Protein AF-D8S001-F1 (afdb_monomer_lite)

Organism: Selaginella moellendorffii (NCBI:txid88036)

Sequence (208 aa):
MARDTGELSEDDCSELLKFYMRGKRLGCGGQGQVFMIHNGRNTYAGKLFRSGSDAEREARLMSKLHACPGVVSFKGFVRERDGAKCYGTIVMELCGPNLCEGLINCGPMREEDAAKTIKKEMSKYCGTEKYMAPEVMARKGRKGESQNFYTAAIDVWGLGVIAYELLKGHKSRMEIDFLRAGAFPTGFGSDQAEDLLQGMLAVEPSKR

InterPro domains:
  IPR000719 Protein kinase domain [PF00069] (119-208)
  IPR000719 Protein kinase domain [PS50011] (1-208)
  IPR000719 Protein kinase domain [SM00220] (20-208)
  IPR011009 Protein kinase-like domain superfamily [SSF56112] (14-208)

Secondary structure (DSSP, 8-state):
----S-PPPSGGGHHHHTT-EEEEEEEEETTEEEEEEE-SS-EEEEEEESSHHHHHHHHHHHHHHTTSTTSPPEEEEEEEEETTEEEEEEEEE---S-HHHHHHHH-SPPHHHHHHHHHHHTTT----GGG--HHHHHHTT-TT--S----HHHHHHHHHHHHHHHHH----HHHHHHHHTT----SSS-HHHHHHHHHHT-SSGGG-

Radius of gyration: 19.48 Å; chains: 1; bounding box: 45×37×62 Å

Foldseek 3Di:
DDPPPPDDDPVQCVQVVVQWDWDDWPDDDPAFTWTWIHRVPAIWIKGKGFADVVQVVVLVVQVVCQPPQLEWHFDDKTWTDDPPTIMIITTTHDDDDDPLVVLVVVPADDLVVLVVVLVSNLPYDDDDPLLFALVRVVCPPPPDDDPPPDDVLRSLSSSLSSSVCNQHTDDDSVVSVCLLVVNQDDDRHPPVSSVSSSQSSPNDSVSD

Structure (mmCIF, N/CA/C/O backbone):
data_AF-D8S001-F1
#
_entry.id   AF-D8S001-F1
#
loop_
_atom_site.group_PDB
_atom_site.id
_atom_site.type_symbol
_atom_site.label_atom_id
_atom_site.label_alt_id
_atom_site.label_comp_id
_atom_site.label_asym_id
_atom_site.label_entity_id
_atom_site.label_seq_id
_atom_site.pdbx_PDB_ins_code
_atom_site.Cartn_x
_atom_site.Cartn_y
_atom_site.Cartn_z
_atom_site.occupancy
_atom_site.B_iso_or_equiv
_atom_site.auth_seq_id
_atom_site.auth_comp_id
_atom_site.auth_asym_id
_atom_site.auth_atom_id
_atom_site.pdbx_PDB_model_num
ATOM 1 N N . MET A 1 1 ? 7.198 -3.134 38.793 1.00 29.36 1 MET A N 1
ATOM 2 C CA . MET A 1 1 ? 7.802 -3.787 37.612 1.00 29.36 1 MET A CA 1
ATOM 3 C C . MET A 1 1 ? 6.979 -3.404 36.392 1.00 29.36 1 MET A C 1
ATOM 5 O O . MET A 1 1 ? 5.929 -3.989 36.167 1.00 29.36 1 MET A O 1
ATOM 9 N N . ALA A 1 2 ? 7.386 -2.349 35.686 1.00 29.14 2 ALA A N 1
ATOM 10 C CA . ALA A 1 2 ? 6.704 -1.889 34.481 1.00 29.14 2 ALA A CA 1
ATOM 11 C C . ALA A 1 2 ? 7.113 -2.788 33.307 1.00 29.14 2 ALA A C 1
ATOM 13 O O . ALA A 1 2 ? 8.303 -2.964 33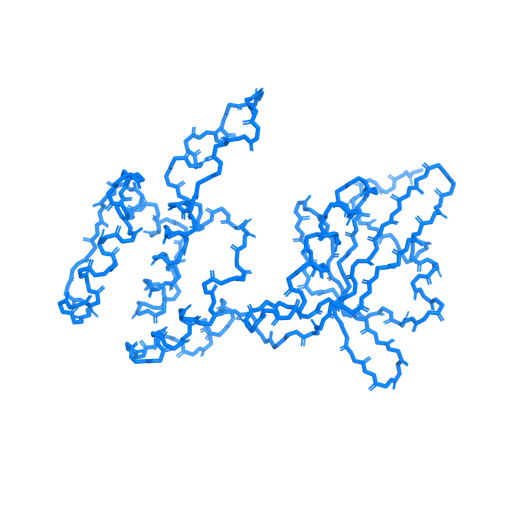.049 1.00 29.14 2 ALA A O 1
ATOM 14 N N . ARG A 1 3 ? 6.133 -3.396 32.634 1.00 34.72 3 ARG A N 1
ATOM 15 C CA . ARG A 1 3 ? 6.349 -4.175 31.411 1.00 34.72 3 ARG A CA 1
ATOM 16 C C . ARG A 1 3 ? 6.572 -3.200 30.254 1.00 34.72 3 ARG A C 1
ATOM 18 O O . ARG A 1 3 ? 5.633 -2.833 29.562 1.00 34.72 3 ARG A O 1
ATOM 25 N N . ASP A 1 4 ? 7.814 -2.776 30.059 1.00 38.44 4 ASP A N 1
ATOM 26 C CA . ASP A 1 4 ? 8.241 -1.936 28.934 1.00 38.44 4 ASP A CA 1
ATOM 27 C C . ASP A 1 4 ? 8.400 -2.776 27.653 1.00 38.44 4 ASP A C 1
ATOM 29 O O . ASP A 1 4 ? 9.491 -2.983 27.135 1.00 38.44 4 ASP A O 1
ATOM 33 N N . THR A 1 5 ? 7.297 -3.364 27.184 1.00 36.59 5 THR A N 1
ATOM 34 C CA . THR A 1 5 ? 7.277 -4.173 25.946 1.00 36.59 5 THR A CA 1
ATOM 35 C C . THR A 1 5 ? 6.664 -3.429 24.763 1.00 36.59 5 THR A C 1
ATOM 37 O O . THR A 1 5 ? 6.612 -3.958 23.657 1.00 36.59 5 THR A O 1
ATOM 40 N N . GLY A 1 6 ? 6.195 -2.190 24.952 1.00 48.19 6 GLY A N 1
ATOM 41 C CA . GLY A 1 6 ? 5.494 -1.444 23.904 1.00 48.19 6 GLY A CA 1
ATOM 42 C C . GLY A 1 6 ? 4.216 -2.134 23.394 1.00 48.19 6 GLY A C 1
ATOM 43 O O . GLY A 1 6 ? 3.628 -1.667 22.416 1.00 48.19 6 GLY A O 1
ATOM 44 N N . GLU A 1 7 ? 3.780 -3.231 24.015 1.00 49.44 7 GLU A N 1
ATOM 45 C CA . GLU A 1 7 ? 2.510 -3.882 23.728 1.00 49.44 7 GLU A CA 1
ATOM 46 C C . GLU A 1 7 ? 1.396 -3.181 24.504 1.00 49.44 7 GLU A C 1
ATOM 48 O O . GLU A 1 7 ? 1.499 -2.991 25.713 1.00 49.44 7 GLU A O 1
ATOM 53 N N . LEU A 1 8 ? 0.362 -2.750 23.778 1.00 54.41 8 LEU A N 1
ATOM 54 C CA . LEU A 1 8 ? -0.832 -2.132 24.352 1.00 54.41 8 LEU A CA 1
ATOM 55 C C . LEU A 1 8 ? -1.689 -3.246 24.958 1.00 54.41 8 LEU A C 1
ATOM 57 O O . LEU A 1 8 ? -1.982 -4.243 24.277 1.00 54.41 8 LEU A O 1
ATOM 61 N N . SER A 1 9 ? -2.030 -3.108 26.239 1.00 57.47 9 SER A N 1
ATOM 62 C CA . SER A 1 9 ? -2.814 -4.111 26.961 1.00 57.47 9 SER A CA 1
ATOM 63 C C . SER A 1 9 ? -4.281 -4.061 26.517 1.00 57.47 9 SER A C 1
ATOM 65 O O . SER A 1 9 ? -4.696 -3.180 25.766 1.00 57.47 9 SER A O 1
ATOM 67 N N . GLU A 1 10 ? -5.082 -5.049 26.920 1.00 57.91 10 GLU A N 1
ATOM 68 C CA . GLU A 1 10 ? -6.530 -5.023 26.659 1.00 57.91 10 GLU A CA 1
ATOM 69 C C . GLU A 1 10 ? -7.226 -3.859 27.382 1.00 57.91 10 GLU A C 1
ATOM 71 O O . GLU A 1 10 ? -8.204 -3.319 26.863 1.00 57.91 10 GLU A O 1
ATOM 76 N N . ASP A 1 11 ? -6.671 -3.422 28.516 1.00 59.31 11 ASP A N 1
ATOM 77 C CA . ASP A 1 11 ? -7.200 -2.318 29.325 1.00 59.31 11 ASP A CA 1
ATOM 78 C C . ASP A 1 11 ? -7.102 -0.959 28.611 1.00 59.31 11 ASP A C 1
ATOM 80 O O . ASP A 1 11 ? -7.945 -0.086 28.828 1.00 59.31 11 ASP A O 1
ATOM 84 N N . ASP A 1 12 ? -6.134 -0.797 27.699 1.00 63.19 12 ASP A N 1
ATOM 85 C CA . ASP A 1 12 ? -5.957 0.429 26.913 1.00 63.19 12 ASP A CA 1
ATOM 86 C C . ASP A 1 12 ? -7.130 0.676 25.934 1.00 63.19 12 ASP A C 1
ATOM 88 O O . ASP A 1 12 ? -7.308 1.802 25.475 1.00 63.19 12 ASP A O 1
ATOM 92 N N . CYS A 1 13 ? -7.959 -0.341 25.638 1.00 66.44 13 CYS A N 1
ATOM 93 C CA . CYS A 1 13 ? -8.995 -0.307 24.592 1.00 66.44 13 CYS A CA 1
ATOM 94 C C . CYS A 1 13 ? -10.446 -0.224 25.109 1.00 66.44 13 CYS A C 1
ATOM 96 O O . CYS A 1 13 ? -11.383 -0.652 24.428 1.00 66.44 13 CYS A O 1
ATOM 98 N N . SER A 1 14 ? -10.664 0.293 26.319 1.00 73.00 14 SER A N 1
ATOM 99 C CA . SER A 1 14 ? -11.975 0.250 26.991 1.00 73.00 14 SER A CA 1
ATOM 100 C C . SER A 1 14 ? -13.134 0.869 26.189 1.00 73.00 14 SER A C 1
ATOM 102 O O . SER A 1 14 ? -14.233 0.317 26.192 1.00 73.00 14 SER A O 1
ATOM 104 N N . GLU A 1 15 ? -12.916 1.969 25.459 1.00 77.88 15 GLU A N 1
ATOM 105 C CA . GLU A 1 15 ? -13.954 2.594 24.621 1.00 77.88 15 GLU A CA 1
ATOM 106 C C . GLU A 1 15 ? -14.250 1.790 23.350 1.00 77.88 15 GLU A C 1
ATOM 108 O O . GLU A 1 15 ? -15.411 1.655 22.960 1.00 77.88 15 GLU A O 1
ATOM 113 N N . LEU A 1 16 ? -13.227 1.215 22.710 1.00 79.94 16 LEU A N 1
ATOM 114 C CA . LEU A 1 16 ? -13.408 0.337 21.555 1.00 79.94 16 LEU A CA 1
ATOM 115 C C . LEU A 1 16 ? -14.173 -0.932 21.941 1.00 79.94 16 LEU A C 1
ATOM 117 O O . LEU A 1 16 ? -15.078 -1.345 21.210 1.00 79.94 16 LEU A O 1
ATOM 121 N N . LEU A 1 17 ? -13.855 -1.503 23.107 1.00 79.62 17 LEU A N 1
ATOM 122 C CA . LEU A 1 17 ? -14.462 -2.731 23.621 1.00 79.62 17 LEU A CA 1
ATOM 123 C C . LEU A 1 17 ? -15.961 -2.598 23.938 1.00 79.62 17 LEU A C 1
ATOM 125 O O . LEU A 1 17 ? -16.660 -3.607 24.000 1.00 79.62 17 LEU A O 1
ATOM 129 N N . LYS A 1 18 ? -16.495 -1.372 24.047 1.00 82.75 18 LYS A N 1
ATOM 130 C CA . LYS A 1 18 ? -17.949 -1.129 24.156 1.00 82.75 18 LYS A CA 1
ATOM 131 C C . LYS A 1 18 ? -18.711 -1.472 22.877 1.00 82.75 18 LYS A C 1
ATOM 133 O O . LYS A 1 18 ? -19.891 -1.804 22.940 1.00 82.75 18 LYS A O 1
ATOM 138 N N . PHE A 1 19 ? -18.059 -1.352 21.722 1.00 82.75 19 PHE A N 1
ATOM 139 C CA . PHE A 1 19 ? -18.695 -1.505 20.410 1.00 82.75 19 PHE A CA 1
ATOM 140 C C . PHE A 1 19 ? -18.164 -2.707 19.624 1.00 82.75 19 PHE A C 1
ATOM 142 O O . PHE A 1 19 ? -18.861 -3.225 18.749 1.00 82.75 19 PHE A O 1
ATOM 149 N N . TYR A 1 20 ? -16.938 -3.146 19.915 1.00 86.69 20 TYR A N 1
ATOM 150 C CA . TYR A 1 20 ? -16.249 -4.191 19.172 1.00 86.69 20 TYR A CA 1
ATOM 151 C C . TYR A 1 20 ? -15.515 -5.150 20.103 1.00 86.69 20 TYR A C 1
ATOM 153 O O . TYR A 1 20 ? -14.830 -4.732 21.023 1.00 86.69 20 TYR A O 1
ATOM 161 N N . MET A 1 21 ? -15.557 -6.439 19.797 1.00 86.00 21 MET A N 1
ATOM 162 C CA . MET A 1 21 ? -14.661 -7.423 20.392 1.00 86.00 21 MET A CA 1
ATOM 163 C C . MET A 1 21 ? -13.353 -7.482 19.602 1.00 86.00 21 MET A C 1
ATOM 165 O O . MET A 1 21 ? -13.357 -7.519 18.367 1.00 86.00 21 MET A O 1
ATOM 169 N N . ARG A 1 22 ? -12.227 -7.482 20.320 1.00 85.06 22 ARG A N 1
ATOM 170 C CA . ARG A 1 22 ? -10.882 -7.589 19.748 1.00 85.06 22 ARG A CA 1
ATOM 171 C C . ARG A 1 22 ? -10.525 -9.058 19.530 1.00 85.06 22 ARG A C 1
ATOM 173 O O . ARG A 1 22 ? -10.657 -9.884 20.423 1.00 85.06 22 ARG A O 1
ATOM 180 N N . GLY A 1 23 ? -10.068 -9.367 18.325 1.00 84.44 23 GLY A N 1
ATOM 181 C CA . GLY A 1 23 ? -9.614 -10.686 17.906 1.00 84.44 23 GLY A CA 1
ATOM 182 C C . GLY A 1 23 ? -8.104 -10.735 17.666 1.00 84.44 23 GLY A C 1
ATOM 183 O O . GLY A 1 23 ? -7.312 -10.024 18.288 1.00 84.44 23 GLY A O 1
ATOM 184 N N . LYS A 1 24 ? -7.695 -11.596 16.726 1.00 85.75 24 LYS A N 1
ATOM 185 C CA . LYS A 1 24 ? -6.286 -11.858 16.397 1.00 85.75 24 LYS A CA 1
ATOM 186 C C . LYS A 1 24 ? -5.541 -10.581 15.977 1.00 85.75 24 LYS A C 1
ATOM 188 O O . LYS A 1 24 ? -6.058 -9.761 15.216 1.00 85.75 24 LYS A O 1
ATOM 193 N N . ARG A 1 25 ? -4.278 -10.459 16.400 1.00 83.31 25 ARG A N 1
ATOM 194 C CA . ARG A 1 25 ? -3.343 -9.444 15.890 1.00 83.31 25 ARG A CA 1
ATOM 195 C C . ARG A 1 25 ? -3.019 -9.713 14.418 1.00 83.31 25 ARG A C 1
ATOM 197 O O . ARG A 1 25 ? -2.523 -10.788 14.084 1.00 83.31 25 ARG A O 1
ATOM 204 N N . LEU A 1 26 ? -3.292 -8.734 13.561 1.00 82.00 26 LEU A N 1
ATOM 205 C CA . LEU A 1 26 ? -3.060 -8.801 12.115 1.00 82.00 26 LEU A CA 1
ATOM 206 C C . LEU A 1 26 ? -1.681 -8.259 11.730 1.00 82.00 26 LEU A C 1
ATOM 208 O O . LEU A 1 26 ? -1.072 -8.748 10.786 1.00 82.00 26 LEU A O 1
ATOM 212 N N . GLY A 1 27 ? -1.172 -7.272 12.470 1.00 74.50 27 GLY A N 1
ATOM 213 C CA . GLY A 1 27 ? 0.136 -6.685 12.199 1.00 74.50 27 GLY A CA 1
ATOM 214 C C . GLY A 1 27 ? 0.646 -5.812 13.340 1.00 74.50 27 GLY A C 1
ATOM 215 O O . GLY A 1 27 ? -0.124 -5.314 14.162 1.00 74.50 27 GLY A O 1
ATOM 216 N N . CYS A 1 28 ? 1.962 -5.628 13.388 1.00 72.00 28 CYS A N 1
ATOM 217 C CA . CYS A 1 28 ? 2.639 -4.729 14.317 1.00 72.00 28 CYS A CA 1
ATOM 218 C C . CYS A 1 28 ? 3.693 -3.940 13.535 1.00 72.00 28 CYS A C 1
ATOM 220 O O . CYS A 1 28 ? 4.476 -4.536 12.798 1.00 72.00 28 CYS A O 1
ATOM 222 N N . GLY A 1 29 ? 3.698 -2.613 13.664 1.00 64.62 29 GLY A N 1
ATOM 223 C CA . GLY A 1 29 ? 4.651 -1.745 12.978 1.00 64.62 29 GLY A CA 1
ATOM 224 C C . GLY A 1 29 ? 5.022 -0.519 13.806 1.00 64.62 29 GLY A C 1
ATOM 225 O O . GLY A 1 29 ? 4.444 -0.255 14.859 1.00 64.62 29 GLY A O 1
ATOM 226 N N . GLY A 1 30 ? 5.978 0.270 13.308 1.00 59.19 30 GLY A N 1
ATOM 227 C CA . GLY A 1 30 ? 6.466 1.469 14.007 1.00 59.19 30 GLY A CA 1
ATOM 228 C C . GLY A 1 30 ? 5.396 2.541 14.258 1.00 59.19 30 GLY A C 1
ATOM 229 O O . GLY A 1 30 ? 5.568 3.375 15.139 1.00 59.19 30 GLY A O 1
ATOM 230 N N . GLN A 1 31 ? 4.286 2.496 13.516 1.00 61.50 31 GLN A N 1
ATOM 231 C CA . GLN A 1 31 ? 3.187 3.464 13.592 1.00 61.50 31 GLN A CA 1
ATOM 232 C C . GLN A 1 31 ? 1.986 2.984 14.425 1.00 61.50 31 GLN A C 1
ATOM 234 O O . GLN A 1 31 ? 1.030 3.736 14.588 1.00 61.50 31 GLN A O 1
ATOM 239 N N . GLY A 1 32 ? 1.996 1.747 14.933 1.00 71.50 32 GLY A N 1
ATOM 240 C CA . GLY A 1 32 ? 0.871 1.208 15.698 1.00 71.50 32 GLY A CA 1
ATOM 241 C C . GLY A 1 32 ? 0.681 -0.297 15.550 1.00 71.50 32 GLY A C 1
ATOM 242 O O . GLY A 1 32 ? 1.460 -0.997 14.898 1.00 71.50 32 GLY A O 1
ATOM 243 N N . GLN A 1 33 ? -0.383 -0.792 16.172 1.00 80.12 33 GLN A N 1
ATOM 244 C CA . GLN A 1 33 ? -0.764 -2.203 16.140 1.00 80.12 33 GLN A CA 1
ATOM 245 C C . GLN A 1 33 ? -2.103 -2.362 15.430 1.00 80.12 33 GLN A C 1
ATOM 247 O O . GLN A 1 33 ? -2.996 -1.536 15.603 1.00 80.12 33 GLN A O 1
ATOM 252 N N . VAL A 1 34 ? -2.239 -3.414 14.625 1.00 85.50 34 VAL A N 1
ATOM 253 C CA . VAL A 1 34 ? -3.470 -3.705 13.887 1.00 85.50 34 VAL A CA 1
ATOM 254 C C . VAL A 1 34 ? -4.064 -5.008 14.395 1.00 85.50 34 VAL A C 1
ATOM 256 O O . VAL A 1 34 ? -3.401 -6.050 14.393 1.00 85.50 34 VAL A O 1
ATOM 259 N N . PHE A 1 35 ? -5.330 -4.957 14.792 1.00 87.06 35 PHE A N 1
ATOM 260 C CA . PHE A 1 35 ? -6.094 -6.103 15.271 1.00 87.06 35 PHE A CA 1
ATOM 261 C C . PHE A 1 35 ? -7.320 -6.333 14.403 1.00 87.06 35 PHE A C 1
ATOM 263 O O . PHE A 1 35 ? -7.898 -5.396 13.856 1.00 87.06 35 PHE A O 1
ATOM 270 N N . MET A 1 36 ? -7.741 -7.587 14.308 1.00 87.81 36 MET A N 1
ATOM 271 C CA . MET A 1 36 ? -9.083 -7.906 13.851 1.00 87.81 36 MET A CA 1
ATOM 272 C C . MET A 1 36 ? -10.069 -7.482 14.938 1.00 87.81 36 MET A C 1
ATOM 274 O O . MET A 1 36 ? -9.833 -7.768 16.109 1.00 87.81 36 MET A O 1
ATOM 278 N N . ILE A 1 37 ? -11.162 -6.821 14.572 1.00 91.00 37 ILE A N 1
ATOM 279 C CA . ILE A 1 37 ? -12.234 -6.455 15.503 1.00 91.00 37 ILE A CA 1
ATOM 280 C C . ILE A 1 37 ? -13.593 -6.829 14.907 1.00 91.00 37 ILE A C 1
ATOM 282 O O . ILE A 1 37 ? -13.753 -6.816 13.688 1.00 91.00 37 ILE A O 1
ATOM 286 N N . HIS A 1 38 ? -14.583 -7.161 15.730 1.00 90.00 38 HIS A N 1
ATOM 287 C CA . HIS A 1 38 ? -15.921 -7.513 15.246 1.00 90.00 38 HIS A CA 1
ATOM 288 C C . HIS A 1 38 ? -17.024 -6.997 16.169 1.00 90.00 38 HIS A C 1
ATOM 290 O O . HIS A 1 38 ? -16.865 -6.969 17.382 1.00 90.00 38 HIS A O 1
ATOM 296 N N . ASN A 1 39 ? -18.166 -6.610 15.602 1.00 88.31 39 ASN A N 1
ATOM 297 C CA . ASN A 1 39 ? -19.331 -6.117 16.358 1.00 88.31 39 ASN A CA 1
ATOM 298 C C . ASN A 1 39 ? -20.455 -7.169 16.472 1.00 88.31 39 ASN A C 1
ATOM 300 O O . ASN A 1 39 ? -21.630 -6.832 16.600 1.00 88.31 39 ASN A O 1
ATOM 304 N N . GLY A 1 40 ? -20.109 -8.450 16.310 1.00 83.94 40 GLY A N 1
ATOM 305 C CA . GLY A 1 40 ? -21.053 -9.575 16.266 1.00 83.94 40 GLY A CA 1
ATOM 306 C C . GLY A 1 40 ? -21.774 -9.772 14.926 1.00 83.94 40 GLY A C 1
ATOM 307 O O . GLY A 1 40 ? -22.252 -10.870 14.668 1.00 83.94 40 GLY A O 1
ATOM 308 N N . ARG A 1 41 ? -21.817 -8.756 14.051 1.00 85.56 41 ARG A N 1
ATOM 309 C CA . ARG A 1 41 ? -22.388 -8.866 12.693 1.00 85.56 41 ARG A CA 1
ATOM 310 C C . ARG A 1 41 ? -21.323 -8.861 11.604 1.00 85.56 41 ARG A C 1
ATOM 312 O O . ARG A 1 41 ? -21.388 -9.661 10.683 1.00 85.56 41 ARG A O 1
ATOM 319 N N . ASN A 1 42 ? -20.353 -7.961 11.729 1.00 88.19 42 ASN A N 1
ATOM 320 C CA . ASN A 1 42 ? -19.317 -7.713 10.736 1.00 88.19 42 ASN A CA 1
ATOM 321 C C . ASN A 1 42 ? -17.931 -7.718 11.384 1.00 88.19 42 ASN A C 1
ATOM 323 O O . ASN A 1 42 ? -17.781 -7.393 12.568 1.00 88.19 42 ASN A O 1
ATOM 327 N N . THR A 1 43 ? -16.927 -8.010 10.560 1.00 90.00 43 THR A N 1
ATOM 328 C CA . THR A 1 43 ? -15.510 -8.021 10.935 1.00 90.00 43 THR A CA 1
ATOM 329 C C . THR A 1 43 ? -14.766 -6.880 10.246 1.00 90.00 43 THR A C 1
ATOM 331 O O . THR A 1 43 ? -15.021 -6.557 9.086 1.00 90.00 43 THR A O 1
ATOM 334 N N . TYR A 1 44 ? -13.828 -6.281 10.970 1.00 91.38 44 TYR A N 1
ATOM 335 C CA . TYR A 1 44 ? -13.067 -5.099 10.588 1.00 91.38 44 TYR A CA 1
ATOM 336 C C . TYR A 1 44 ? -11.600 -5.250 11.006 1.00 91.38 44 TYR A C 1
ATOM 338 O O . TYR A 1 44 ? -11.245 -6.142 11.782 1.00 91.38 44 TYR A O 1
ATOM 346 N N . ALA A 1 45 ? -10.754 -4.345 10.523 1.00 89.88 45 ALA A N 1
ATOM 347 C CA . ALA A 1 45 ? -9.417 -4.134 11.059 1.00 89.88 45 ALA A CA 1
ATOM 348 C C . ALA A 1 45 ? -9.386 -2.822 11.859 1.00 89.88 45 ALA A C 1
ATOM 350 O O . ALA A 1 45 ? -9.877 -1.790 11.406 1.00 89.88 45 ALA A O 1
ATOM 351 N N . GLY A 1 46 ? -8.829 -2.867 13.066 1.00 89.31 46 GLY A N 1
ATOM 352 C CA . GLY A 1 46 ? -8.620 -1.711 13.933 1.00 89.31 46 GLY A CA 1
ATOM 353 C C . GLY A 1 46 ? -7.134 -1.400 14.045 1.00 89.31 46 GLY A C 1
ATOM 354 O O . GLY A 1 46 ? -6.385 -2.229 14.563 1.00 89.31 46 GLY A O 1
ATOM 355 N N . LYS A 1 47 ? -6.701 -0.228 13.564 1.00 86.75 47 LYS A N 1
ATOM 356 C CA . LYS A 1 47 ? -5.329 0.274 13.749 1.00 86.75 47 LYS A CA 1
ATOM 357 C C . LYS A 1 47 ? -5.292 1.197 14.962 1.00 86.75 47 LYS A C 1
ATOM 359 O O . LYS A 1 47 ? -5.910 2.260 14.944 1.00 86.75 47 LYS A O 1
ATOM 364 N N . LEU A 1 48 ? -4.563 0.774 15.987 1.00 81.94 48 LEU A N 1
ATOM 365 C CA . LEU A 1 48 ? -4.405 1.470 17.256 1.00 81.94 48 LEU A CA 1
ATOM 366 C C . LEU A 1 48 ? -3.136 2.329 17.247 1.00 81.94 48 LEU A C 1
ATOM 368 O O . LEU A 1 48 ? -2.043 1.848 16.927 1.00 81.94 48 LEU A O 1
ATOM 372 N N . PHE A 1 49 ? -3.290 3.593 17.634 1.00 77.25 49 PHE A N 1
ATOM 373 C CA . PHE A 1 49 ? -2.231 4.596 17.679 1.00 77.25 49 PHE A CA 1
ATOM 374 C C . PHE A 1 49 ? -1.880 4.963 19.116 1.00 77.25 49 PHE A C 1
ATOM 376 O O . PHE A 1 49 ? -2.758 5.196 19.942 1.00 77.25 49 PHE A O 1
ATOM 383 N N . ARG A 1 50 ? -0.577 5.103 19.387 1.00 68.56 50 ARG A N 1
ATOM 384 C CA . ARG A 1 50 ? -0.061 5.496 20.709 1.00 68.56 50 ARG A CA 1
ATOM 385 C C . ARG A 1 50 ? -0.226 6.993 21.025 1.00 68.56 50 ARG A C 1
ATOM 387 O O . ARG A 1 50 ? -0.064 7.370 22.178 1.00 68.56 50 ARG A O 1
ATOM 394 N N . SER A 1 51 ? -0.491 7.834 20.019 1.00 67.00 51 SER A N 1
ATOM 395 C CA . SER A 1 51 ? -0.599 9.295 20.152 1.00 67.00 51 SER A CA 1
ATOM 396 C C . SER A 1 51 ? -1.741 9.855 19.302 1.00 67.00 51 SER A C 1
ATOM 398 O O . SER A 1 51 ? -1.889 9.499 18.130 1.00 67.00 51 SER A O 1
ATOM 400 N N . GLY A 1 52 ? -2.523 10.771 19.877 1.00 62.91 52 GLY A N 1
ATOM 401 C CA . GLY A 1 52 ? -3.690 11.373 19.228 1.00 62.91 52 GLY A CA 1
ATOM 402 C C . GLY A 1 52 ? -3.382 12.238 17.998 1.00 62.91 52 GLY A C 1
ATOM 403 O O . GLY A 1 52 ? -4.185 12.258 17.068 1.00 62.91 52 GLY A O 1
ATOM 404 N N . SER A 1 53 ? -2.229 12.917 17.929 1.00 63.19 53 SER A N 1
ATOM 405 C CA . SER A 1 53 ? -1.918 13.832 16.811 1.00 63.19 53 SER A CA 1
ATOM 406 C C . SER A 1 53 ? -1.732 13.111 15.473 1.00 63.19 53 SER A C 1
ATOM 408 O O . SER A 1 53 ? -2.171 13.603 14.431 1.00 63.19 53 SER A O 1
ATOM 410 N N . ASP A 1 54 ? -1.102 11.937 15.503 1.00 65.75 54 ASP A N 1
ATOM 411 C CA . ASP A 1 54 ? -0.854 11.131 14.306 1.00 65.75 54 ASP A CA 1
ATOM 412 C C . ASP A 1 54 ? -2.126 10.394 13.883 1.00 65.75 54 ASP A C 1
ATOM 414 O O . ASP A 1 54 ? -2.476 10.378 12.70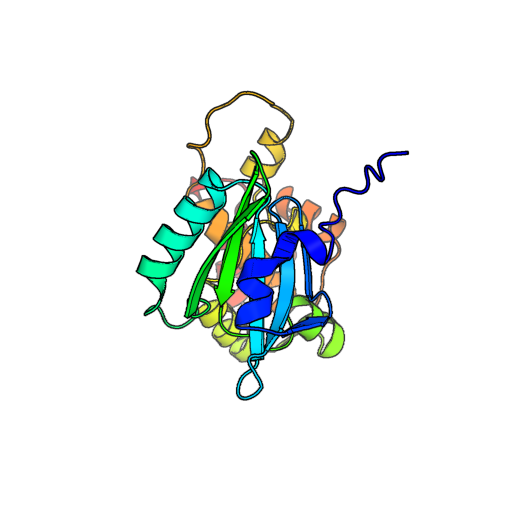2 1.00 65.75 54 ASP A O 1
ATOM 418 N N . ALA A 1 55 ? -2.877 9.891 14.867 1.00 69.19 55 ALA A N 1
ATOM 419 C CA . ALA A 1 55 ? -4.155 9.225 14.658 1.00 69.19 55 ALA A CA 1
ATOM 420 C C . ALA A 1 55 ? -5.185 10.148 13.987 1.00 69.19 55 ALA A C 1
ATOM 422 O O . ALA A 1 55 ? -5.863 9.751 13.041 1.00 69.19 55 ALA A O 1
ATOM 423 N N . GLU A 1 56 ? -5.287 11.403 14.433 1.00 74.12 56 GLU A N 1
ATOM 424 C CA . GLU A 1 56 ? -6.222 12.376 13.862 1.00 74.12 56 GLU A CA 1
ATOM 425 C C . GLU A 1 56 ? -5.839 12.807 12.448 1.00 74.12 56 GLU A C 1
ATOM 427 O O . GLU A 1 56 ? -6.718 12.992 11.600 1.00 74.12 56 GLU A O 1
ATOM 432 N N . ARG A 1 57 ? -4.540 12.964 12.174 1.00 77.19 57 ARG A N 1
ATOM 433 C CA . ARG A 1 57 ? -4.052 13.263 10.825 1.00 77.19 57 ARG A CA 1
ATOM 434 C C . ARG A 1 57 ? -4.386 12.120 9.874 1.00 77.19 57 ARG A C 1
ATOM 436 O O . ARG A 1 57 ? -4.943 12.374 8.808 1.00 77.19 57 ARG A O 1
ATOM 443 N N . GLU A 1 58 ? -4.079 10.884 10.261 1.00 78.56 58 GLU A N 1
ATOM 444 C CA . GLU A 1 58 ? -4.352 9.709 9.434 1.00 78.56 58 GLU A CA 1
ATOM 445 C C . GLU A 1 58 ? -5.861 9.515 9.238 1.00 78.56 58 GLU A C 1
ATOM 447 O O . GLU A 1 58 ? -6.311 9.370 8.105 1.00 78.56 58 GLU A O 1
ATOM 452 N N . ALA A 1 59 ? -6.672 9.655 10.292 1.00 78.19 59 ALA A N 1
ATOM 453 C CA . ALA A 1 59 ? -8.130 9.590 10.188 1.00 78.19 59 ALA A CA 1
ATOM 454 C C . ALA A 1 59 ? -8.706 10.669 9.250 1.00 78.19 59 ALA A C 1
ATOM 456 O O . ALA A 1 59 ? -9.612 10.383 8.469 1.00 78.19 59 ALA A O 1
ATOM 457 N N . ARG A 1 60 ? -8.168 11.899 9.276 1.00 81.62 60 ARG A N 1
ATOM 458 C CA . ARG A 1 60 ? -8.563 12.984 8.355 1.00 81.62 60 ARG A CA 1
ATOM 459 C C . ARG A 1 60 ? -8.169 12.718 6.905 1.00 81.62 60 ARG A C 1
ATOM 461 O O . ARG A 1 60 ? -8.867 13.174 6.004 1.00 81.62 60 ARG A O 1
ATOM 468 N N . LEU A 1 61 ? -7.042 12.056 6.664 1.00 81.50 61 LEU A N 1
ATOM 469 C CA . LEU A 1 61 ? -6.644 11.656 5.313 1.00 81.50 61 LEU A CA 1
ATOM 470 C C . LEU A 1 61 ? -7.548 10.527 4.815 1.00 81.50 61 LEU A C 1
ATOM 472 O O . LEU A 1 61 ? -8.121 10.621 3.734 1.00 81.50 61 LEU A O 1
ATOM 476 N N . MET A 1 62 ? -7.770 9.518 5.652 1.00 79.19 62 MET A N 1
ATOM 477 C CA . MET A 1 62 ? -8.626 8.374 5.351 1.00 79.19 62 MET A CA 1
ATOM 478 C C . MET A 1 62 ? -10.083 8.774 5.100 1.00 79.19 62 MET A C 1
ATOM 480 O O . MET A 1 62 ? -10.708 8.264 4.172 1.00 79.19 62 MET A O 1
ATOM 484 N N . SER A 1 63 ? -10.621 9.739 5.852 1.00 79.12 63 SER A N 1
ATOM 485 C CA . SER A 1 63 ? -11.978 10.242 5.618 1.00 79.12 63 SER A CA 1
ATOM 486 C C . SER A 1 63 ? -12.123 10.962 4.276 1.00 79.12 63 SER A C 1
ATOM 488 O O . SER A 1 63 ? -13.206 10.950 3.700 1.00 79.12 63 SER A O 1
ATOM 490 N N . LYS A 1 64 ? -11.049 11.538 3.725 1.00 81.31 64 LYS A N 1
ATOM 491 C CA . LYS A 1 64 ? -11.055 12.125 2.374 1.00 81.31 64 LYS A CA 1
ATOM 492 C C . LYS A 1 64 ? -10.939 11.074 1.269 1.00 81.31 64 LYS A C 1
ATOM 494 O O . LYS A 1 64 ? -11.412 11.317 0.167 1.00 81.31 64 LYS A O 1
ATOM 499 N N . LEU A 1 65 ? -10.343 9.919 1.567 1.00 75.56 65 LEU A N 1
ATOM 500 C CA . LEU A 1 65 ? -10.085 8.839 0.607 1.00 75.56 65 LEU A CA 1
ATOM 501 C C . LEU A 1 65 ? -11.143 7.723 0.625 1.00 75.56 65 LEU A C 1
ATOM 503 O O . LEU A 1 65 ? -11.056 6.793 -0.171 1.00 75.56 65 LEU A O 1
ATOM 507 N N . HIS A 1 66 ? -12.153 7.807 1.498 1.00 70.06 66 HIS A N 1
ATOM 508 C CA . HIS A 1 66 ? -13.148 6.746 1.722 1.00 70.06 66 HIS A CA 1
ATOM 509 C C . HIS A 1 66 ? -13.924 6.297 0.467 1.00 70.06 66 HIS A C 1
ATOM 511 O O . HIS A 1 66 ? -14.500 5.211 0.473 1.00 70.06 66 HIS A O 1
ATOM 517 N N . ALA A 1 67 ? -13.961 7.131 -0.577 1.00 67.75 67 ALA A N 1
ATOM 518 C CA . ALA A 1 67 ? -14.670 6.878 -1.828 1.00 67.75 67 ALA A CA 1
ATOM 519 C C . ALA A 1 67 ? -13.758 6.392 -2.972 1.00 67.75 67 ALA A C 1
ATOM 521 O O . ALA A 1 67 ? -14.252 6.123 -4.064 1.00 67.75 67 ALA A O 1
ATOM 522 N N . CYS A 1 68 ? -12.442 6.290 -2.758 1.00 71.00 68 CYS A N 1
ATOM 523 C CA . CYS A 1 68 ? -11.496 5.888 -3.796 1.00 71.00 68 CYS A CA 1
ATOM 524 C C . CYS A 1 68 ? -11.481 4.357 -3.960 1.00 71.00 68 CYS A C 1
ATOM 526 O O . CYS A 1 68 ? -11.080 3.651 -3.028 1.00 71.00 68 CYS A O 1
ATOM 528 N N . PRO A 1 69 ? -11.854 3.812 -5.136 1.00 69.00 69 PRO A N 1
ATOM 529 C CA . PRO A 1 69 ? -11.681 2.392 -5.420 1.00 69.00 69 PRO A CA 1
ATOM 530 C C . PRO A 1 69 ? -10.207 2.010 -5.273 1.00 69.00 69 PRO A C 1
ATOM 532 O O . PRO A 1 69 ? -9.337 2.678 -5.822 1.00 69.00 69 PRO A O 1
ATOM 535 N N . GLY A 1 70 ? -9.925 0.944 -4.523 1.00 67.88 70 GLY A N 1
ATOM 536 C CA . GLY A 1 70 ? -8.548 0.547 -4.236 1.00 67.88 70 GLY A CA 1
ATOM 537 C C . GLY A 1 70 ? -7.934 1.227 -3.011 1.00 67.88 70 GLY A C 1
ATOM 538 O O . GLY A 1 70 ? -6.776 0.970 -2.726 1.00 67.88 70 GLY A O 1
ATOM 539 N N . VAL A 1 71 ? -8.661 2.022 -2.227 1.00 77.44 71 VAL A N 1
ATOM 540 C CA . VAL A 1 71 ? -8.228 2.426 -0.877 1.00 77.44 71 VAL A CA 1
ATOM 541 C C . VAL A 1 71 ? -9.095 1.713 0.153 1.00 77.44 71 VAL A C 1
ATOM 543 O O . VAL A 1 71 ? -10.283 1.504 -0.078 1.00 77.44 71 VAL A O 1
ATOM 546 N N . VAL A 1 72 ? -8.498 1.304 1.275 1.00 80.12 72 VAL A N 1
ATOM 547 C CA . VAL A 1 72 ? -9.233 0.616 2.341 1.00 80.12 72 VAL A CA 1
ATOM 548 C C . VAL A 1 72 ? -10.334 1.530 2.897 1.00 80.12 72 VAL A C 1
ATOM 550 O O . VAL A 1 72 ? -10.088 2.681 3.265 1.00 80.12 72 VAL A O 1
ATOM 553 N N . SER A 1 73 ? -11.569 1.033 2.941 1.00 80.75 73 SER A N 1
ATOM 554 C CA . SER A 1 73 ? -12.734 1.808 3.370 1.00 80.75 73 SER A CA 1
ATOM 555 C C . SER A 1 73 ? -12.641 2.178 4.852 1.00 80.75 73 SER A C 1
ATOM 557 O O . SER A 1 73 ? -12.646 1.311 5.732 1.00 80.75 73 SER A O 1
ATOM 559 N N . PHE A 1 74 ? -12.605 3.482 5.131 1.00 85.69 74 PHE A N 1
ATOM 560 C CA . PHE A 1 74 ? -12.704 4.033 6.480 1.00 85.69 74 PHE A CA 1
ATOM 561 C C . PHE A 1 74 ? -14.129 3.867 7.024 1.00 85.69 74 PHE A C 1
ATOM 563 O O . PHE A 1 74 ? -15.090 4.322 6.403 1.00 85.69 74 PHE A O 1
ATOM 570 N N . LYS A 1 75 ? -14.273 3.221 8.187 1.00 85.88 75 LYS A N 1
ATOM 571 C CA . LYS A 1 75 ? -15.572 2.991 8.845 1.00 85.88 75 LYS A CA 1
ATOM 572 C C . LYS A 1 75 ? -15.795 3.887 10.055 1.00 85.88 75 LYS A C 1
ATOM 574 O O . LYS A 1 75 ? -16.939 4.189 10.378 1.00 85.88 75 LYS A O 1
ATOM 579 N N . GLY A 1 76 ? -14.727 4.323 10.716 1.00 85.50 76 GLY A N 1
ATOM 580 C CA . GLY A 1 76 ? -14.842 5.226 11.850 1.00 85.50 76 GLY A CA 1
ATOM 581 C C . GLY A 1 76 ? -13.542 5.407 12.614 1.00 85.50 76 GLY A C 1
ATOM 582 O O . GLY A 1 76 ? -12.522 4.783 12.324 1.00 85.50 76 GLY A O 1
ATOM 583 N N . PHE A 1 77 ? -13.598 6.276 13.615 1.00 85.56 77 PHE A N 1
ATOM 584 C CA . PHE A 1 77 ? -12.495 6.544 14.524 1.00 85.56 77 PHE A CA 1
ATOM 585 C C . PHE A 1 77 ? -13.013 6.540 15.959 1.00 85.56 77 PHE A C 1
ATOM 587 O O . PHE A 1 77 ? -13.950 7.274 16.276 1.00 85.56 77 PHE A O 1
ATOM 594 N N . VAL A 1 78 ? -12.407 5.719 16.810 1.00 84.62 78 VAL A N 1
ATOM 595 C CA . VAL A 1 78 ? -12.713 5.637 18.240 1.00 84.62 78 VAL A CA 1
ATOM 596 C C . VAL A 1 78 ? -11.588 6.323 18.996 1.00 84.62 78 VAL A C 1
ATOM 598 O O . VAL A 1 78 ? -10.425 5.967 18.825 1.00 84.62 78 VAL A O 1
ATOM 601 N N . ARG A 1 79 ? -11.926 7.326 19.809 1.00 81.62 79 ARG A N 1
ATOM 602 C CA . ARG A 1 79 ? -10.970 7.949 20.728 1.00 81.62 79 ARG A CA 1
ATOM 603 C C . ARG A 1 79 ? -11.023 7.244 22.065 1.00 81.62 79 ARG A C 1
ATOM 605 O O . ARG A 1 79 ? -12.101 7.017 22.600 1.00 81.62 79 ARG A O 1
ATOM 612 N N . GLU A 1 80 ? -9.849 6.987 22.603 1.00 76.69 80 GLU A N 1
ATOM 613 C CA . GLU A 1 80 ? -9.646 6.382 23.907 1.00 76.69 80 GLU A CA 1
ATOM 614 C C . GLU A 1 80 ? -8.882 7.375 24.773 1.00 76.69 80 GLU A C 1
ATOM 616 O O . GLU A 1 80 ? -7.911 8.000 24.336 1.00 76.69 80 GLU A O 1
ATOM 621 N N . ARG A 1 81 ? -9.346 7.561 26.005 1.00 71.12 81 ARG A N 1
ATOM 622 C CA . ARG A 1 81 ? -8.674 8.401 26.989 1.00 71.12 81 ARG A CA 1
ATOM 623 C C . ARG A 1 81 ? -8.415 7.552 28.221 1.00 71.12 81 ARG A C 1
ATOM 625 O O . ARG A 1 81 ? -9.363 7.176 28.899 1.00 71.12 81 ARG A O 1
ATOM 632 N N . ASP A 1 82 ? -7.144 7.310 28.508 1.00 68.19 82 ASP A N 1
ATOM 633 C CA . ASP A 1 82 ? -6.709 6.693 29.757 1.00 68.19 82 ASP A CA 1
ATOM 634 C C . ASP A 1 82 ? -5.814 7.678 30.520 1.00 68.19 82 ASP A C 1
ATOM 636 O O . ASP A 1 82 ? -4.680 7.979 30.129 1.00 68.19 82 ASP A O 1
ATOM 640 N N . GLY A 1 83 ? -6.369 8.268 31.581 1.00 72.56 83 GLY A N 1
ATOM 641 C CA . GLY A 1 83 ? -5.715 9.320 32.356 1.00 72.56 83 GLY A CA 1
ATOM 642 C C . GLY A 1 83 ? -5.238 10.491 31.484 1.00 72.56 83 GLY A C 1
ATOM 643 O O . GLY A 1 83 ? -6.041 11.219 30.898 1.00 72.56 83 GLY A O 1
ATOM 644 N N . ALA A 1 84 ? -3.915 10.684 31.417 1.00 62.28 84 ALA A N 1
ATOM 645 C CA . ALA A 1 84 ? -3.263 11.733 30.624 1.00 62.28 84 ALA A CA 1
ATOM 646 C C . ALA A 1 84 ? -2.911 11.308 29.183 1.00 62.28 84 ALA A C 1
ATOM 648 O O . ALA A 1 84 ? -2.444 12.138 28.400 1.00 62.28 84 ALA A O 1
ATOM 649 N N . LYS A 1 85 ? -3.103 10.034 28.818 1.00 64.88 85 LYS A N 1
ATOM 650 C CA . LYS A 1 85 ? -2.798 9.509 27.483 1.00 64.88 85 LYS A CA 1
ATOM 651 C C . LYS A 1 85 ? -4.065 9.460 26.632 1.00 64.88 85 LYS A C 1
ATOM 653 O O . LYS A 1 85 ? -5.144 9.099 27.099 1.00 64.88 85 LYS A O 1
ATOM 658 N N . CYS A 1 86 ? -3.924 9.855 25.371 1.00 65.56 86 CYS A N 1
ATOM 659 C CA . CYS A 1 86 ? -4.991 9.803 24.380 1.00 65.56 86 CYS A CA 1
ATOM 660 C C . CYS A 1 86 ? -4.570 8.840 23.273 1.00 65.56 86 CYS A C 1
ATOM 662 O O . CYS A 1 86 ? -3.560 9.075 22.599 1.00 65.56 86 CYS A O 1
ATOM 664 N N . TYR A 1 87 ? -5.352 7.782 23.101 1.00 75.31 87 TYR A N 1
ATOM 665 C CA . TYR A 1 87 ? -5.196 6.805 22.038 1.00 75.31 87 TYR A CA 1
ATOM 666 C C . TYR A 1 87 ? -6.321 6.968 21.017 1.00 75.31 87 TYR A C 1
ATOM 668 O O . TYR A 1 87 ? -7.361 7.589 21.261 1.00 75.31 87 TYR A O 1
ATOM 676 N N . GLY A 1 88 ? -6.089 6.433 19.829 1.00 80.00 88 GLY A N 1
ATOM 677 C CA . GLY A 1 88 ? -7.076 6.433 18.765 1.00 80.00 88 GLY A CA 1
ATOM 678 C C . GLY A 1 88 ? -7.060 5.103 18.045 1.00 80.00 88 GLY A C 1
ATOM 679 O O . GLY A 1 88 ? -5.985 4.601 17.721 1.00 80.00 88 GLY A O 1
ATOM 680 N N . THR A 1 89 ? -8.237 4.566 17.753 1.00 85.69 89 THR A N 1
ATOM 681 C CA . THR A 1 89 ? -8.404 3.395 16.897 1.00 85.69 89 THR A CA 1
ATOM 682 C C . THR A 1 89 ? -9.103 3.807 15.611 1.00 85.69 89 THR A C 1
ATOM 684 O O . THR A 1 89 ? -10.261 4.229 15.627 1.00 85.69 89 THR A O 1
ATOM 687 N N . ILE A 1 90 ? -8.414 3.670 14.478 1.00 87.06 90 ILE A N 1
ATOM 688 C CA . ILE A 1 90 ? -9.029 3.783 13.151 1.00 87.06 90 ILE A CA 1
ATOM 689 C C . ILE A 1 90 ? -9.646 2.432 12.801 1.00 87.06 90 ILE A C 1
ATOM 691 O O . ILE A 1 90 ? -8.936 1.431 12.706 1.00 87.06 90 ILE A O 1
ATOM 695 N N . VAL A 1 91 ? -10.960 2.419 12.588 1.00 88.44 91 VAL A N 1
ATOM 696 C CA . VAL A 1 91 ? -11.709 1.243 12.144 1.00 88.44 91 VAL A CA 1
ATOM 697 C C . VAL A 1 91 ? -11.828 1.280 10.627 1.00 88.44 91 VAL A C 1
ATOM 699 O O . VAL A 1 91 ? -12.347 2.239 10.048 1.00 88.44 91 VAL A O 1
ATOM 702 N N . MET A 1 92 ? -11.358 0.221 9.983 1.00 89.81 92 MET A N 1
ATOM 703 C CA . MET A 1 92 ? -11.333 0.067 8.533 1.00 89.81 92 MET A CA 1
ATOM 704 C C . MET A 1 92 ? -11.890 -1.299 8.123 1.00 89.81 92 MET A C 1
ATOM 706 O O . MET A 1 92 ? -11.994 -2.216 8.941 1.00 89.81 92 MET A O 1
ATOM 710 N N . GLU A 1 93 ? -12.288 -1.443 6.860 1.00 87.94 93 GLU A N 1
ATOM 711 C CA . GLU A 1 93 ? -12.676 -2.759 6.343 1.00 87.94 93 GLU A CA 1
ATOM 712 C C . GLU A 1 93 ? -11.541 -3.781 6.500 1.00 87.94 93 GLU A C 1
ATOM 714 O O . GLU A 1 93 ? -10.356 -3.452 6.406 1.00 87.94 93 GLU A O 1
ATOM 719 N N . LEU A 1 94 ? -11.912 -5.035 6.755 1.00 85.44 94 LEU A N 1
ATOM 720 C CA . LEU A 1 94 ? -10.952 -6.127 6.766 1.00 85.44 94 LEU A CA 1
ATOM 721 C C . LEU A 1 94 ? -10.725 -6.605 5.328 1.00 85.44 94 LEU A C 1
ATOM 723 O O . LEU A 1 94 ? -11.620 -7.180 4.711 1.00 85.44 94 LEU A O 1
ATOM 727 N N . CYS A 1 95 ? -9.521 -6.382 4.808 1.00 80.75 95 CYS A N 1
ATOM 728 C CA . CYS A 1 95 ? -9.095 -6.932 3.524 1.00 80.75 95 CYS A CA 1
ATOM 729 C C . CYS A 1 95 ? -8.660 -8.402 3.664 1.00 80.75 95 CYS A C 1
ATOM 731 O O . CYS A 1 95 ? -8.284 -8.848 4.748 1.00 80.75 95 CYS A O 1
ATOM 733 N N . GLY A 1 96 ? -8.694 -9.138 2.547 1.00 72.12 96 GLY A N 1
ATOM 734 C CA . GLY A 1 96 ? -8.146 -10.496 2.444 1.00 72.12 96 GLY A CA 1
ATOM 735 C C . GLY A 1 96 ? -6.621 -10.565 2.657 1.00 72.12 96 GLY A C 1
ATOM 736 O O . GLY A 1 96 ? -6.015 -9.579 3.085 1.00 72.12 96 GLY A O 1
ATOM 737 N N . PRO A 1 97 ? -5.980 -11.715 2.366 1.00 67.12 97 PRO A N 1
ATOM 738 C CA . PRO A 1 97 ? -4.543 -11.890 2.576 1.00 67.12 97 PRO A CA 1
ATOM 739 C C . PRO A 1 97 ? -3.734 -10.803 1.863 1.00 67.12 97 PRO A C 1
ATOM 741 O O . PRO A 1 97 ? -4.117 -10.300 0.803 1.00 67.12 97 PRO A O 1
ATOM 744 N N . ASN A 1 98 ? -2.614 -10.420 2.475 1.00 71.12 98 ASN A N 1
ATOM 745 C CA . ASN A 1 98 ? -1.752 -9.385 1.917 1.00 71.12 98 ASN A CA 1
ATOM 746 C C . ASN A 1 98 ? -1.041 -9.890 0.648 1.00 71.12 98 ASN A C 1
ATOM 748 O O . ASN A 1 98 ? -0.865 -11.092 0.447 1.00 71.12 98 ASN A O 1
ATOM 752 N N . LEU A 1 99 ? -0.602 -8.956 -0.201 1.00 69.62 99 LEU A N 1
ATOM 753 C CA . LEU A 1 99 ? 0.036 -9.278 -1.478 1.00 69.62 99 LEU A CA 1
ATOM 754 C C . LEU A 1 99 ? 1.277 -10.174 -1.322 1.00 69.62 99 LEU A C 1
ATOM 756 O O . LEU A 1 99 ? 1.488 -11.064 -2.140 1.00 69.62 99 LEU A O 1
ATOM 760 N N . CYS A 1 100 ? 2.071 -9.982 -0.262 1.00 63.41 100 CYS A N 1
ATOM 761 C CA . CYS A 1 100 ? 3.253 -10.807 0.001 1.00 63.41 100 CYS A CA 1
ATOM 762 C C . CYS A 1 100 ? 2.882 -12.273 0.261 1.00 63.41 100 CYS A C 1
ATOM 764 O O . CYS A 1 100 ? 3.522 -13.166 -0.280 1.00 63.41 100 CYS A O 1
ATOM 766 N N . GLU A 1 101 ? 1.854 -12.526 1.069 1.00 63.41 101 GLU A N 1
ATOM 767 C CA . GLU A 1 101 ? 1.357 -13.877 1.346 1.00 63.41 101 GLU A CA 1
ATOM 768 C C . GLU A 1 101 ? 0.789 -14.525 0.077 1.00 63.41 101 GLU A C 1
ATOM 770 O O . GLU A 1 101 ? 1.061 -15.692 -0.197 1.00 63.41 101 GLU A O 1
ATOM 775 N N . GLY A 1 102 ? 0.091 -13.744 -0.755 1.00 65.94 102 GLY A N 1
ATOM 776 C CA . GLY A 1 102 ? -0.340 -14.178 -2.084 1.00 65.94 102 GLY A CA 1
ATOM 777 C C . GLY A 1 102 ? 0.831 -14.598 -2.978 1.00 65.94 102 GLY A C 1
ATOM 778 O O . GLY A 1 102 ? 0.802 -15.687 -3.542 1.00 65.94 102 GLY A O 1
ATOM 779 N N . LEU A 1 103 ? 1.883 -13.778 -3.056 1.00 66.88 103 LEU A N 1
ATOM 780 C CA . LEU A 1 103 ? 3.092 -14.052 -3.844 1.00 66.88 103 LEU A CA 1
ATOM 781 C C . LEU A 1 103 ? 3.860 -15.286 -3.365 1.00 66.88 103 LEU A C 1
ATOM 783 O O . LEU A 1 103 ? 4.338 -16.070 -4.181 1.00 66.88 103 LEU A O 1
ATOM 787 N N . ILE A 1 104 ? 3.984 -15.460 -2.048 1.00 66.88 104 ILE A N 1
ATOM 788 C CA . ILE A 1 104 ? 4.672 -16.612 -1.455 1.00 66.88 104 ILE A CA 1
ATOM 789 C C . ILE A 1 104 ? 3.902 -17.904 -1.754 1.00 66.88 104 ILE A C 1
ATOM 791 O O . ILE A 1 104 ? 4.517 -18.914 -2.082 1.00 66.88 104 ILE A O 1
ATOM 795 N N . ASN A 1 105 ? 2.569 -17.865 -1.679 1.00 65.81 105 ASN A N 1
ATOM 796 C CA . ASN A 1 105 ? 1.735 -19.055 -1.838 1.00 65.81 105 ASN A CA 1
ATOM 797 C C . ASN A 1 105 ? 1.430 -19.404 -3.305 1.00 65.81 105 ASN A C 1
ATOM 799 O O . ASN A 1 105 ? 1.257 -20.579 -3.616 1.00 65.81 105 ASN A O 1
ATOM 803 N N . CYS A 1 106 ? 1.341 -18.412 -4.198 1.00 66.19 106 CYS A N 1
ATOM 804 C CA . CYS A 1 106 ? 0.914 -18.610 -5.591 1.00 66.19 106 CYS A CA 1
ATOM 805 C C . CYS A 1 106 ? 2.069 -18.574 -6.605 1.00 66.19 106 CYS A C 1
ATOM 807 O O . CYS A 1 106 ? 1.870 -18.970 -7.752 1.00 66.19 106 CYS A O 1
ATOM 809 N N . GLY A 1 107 ? 3.263 -18.122 -6.204 1.00 68.69 107 GLY A N 1
ATOM 810 C CA . GLY A 1 107 ? 4.400 -17.957 -7.108 1.00 68.69 107 GLY A CA 1
ATOM 811 C C . GLY A 1 107 ? 4.261 -16.754 -8.058 1.00 68.69 107 GLY A C 1
ATOM 812 O O . GLY A 1 107 ? 3.435 -15.868 -7.821 1.00 68.69 107 GLY A O 1
ATOM 813 N N . PRO A 1 108 ? 5.100 -16.677 -9.110 1.00 75.69 108 PRO A N 1
ATOM 814 C CA . PRO A 1 108 ? 5.056 -15.599 -10.096 1.00 75.69 108 PRO A CA 1
ATOM 815 C C . PRO A 1 108 ? 3.718 -15.559 -10.843 1.00 75.69 108 PRO A C 1
ATOM 817 O O . PRO A 1 108 ? 3.170 -16.596 -11.216 1.00 75.69 108 PRO A O 1
ATOM 820 N N . MET A 1 109 ? 3.214 -14.357 -11.105 1.00 79.88 109 MET A N 1
ATOM 821 C CA . MET A 1 109 ? 2.018 -14.136 -11.910 1.00 79.88 109 MET A CA 1
ATOM 822 C C . MET A 1 109 ? 2.355 -13.887 -13.376 1.00 79.88 109 MET A C 1
ATOM 824 O O . MET A 1 109 ? 3.402 -13.344 -13.726 1.00 79.88 109 MET A O 1
ATOM 828 N N . ARG A 1 110 ? 1.398 -14.235 -14.241 1.00 81.94 110 ARG A N 1
ATOM 829 C CA . ARG A 1 110 ? 1.389 -13.794 -15.636 1.00 81.94 110 ARG A CA 1
ATOM 830 C C . ARG A 1 110 ? 1.308 -12.275 -15.707 1.00 81.94 110 ARG A C 1
ATOM 832 O O . ARG A 1 110 ? 0.631 -11.644 -14.897 1.00 81.94 110 ARG A O 1
ATOM 839 N N . GLU A 1 111 ? 1.908 -11.713 -16.745 1.00 79.50 111 GLU A N 1
ATOM 840 C CA . GLU A 1 111 ? 1.955 -10.270 -16.985 1.00 79.50 111 GLU A CA 1
ATOM 841 C C . GLU A 1 111 ? 0.572 -9.604 -16.959 1.00 79.50 111 GLU A C 1
ATOM 843 O O . GLU A 1 111 ? 0.378 -8.591 -16.292 1.00 79.50 111 GLU A O 1
ATOM 848 N N . GLU A 1 112 ? -0.429 -10.224 -17.585 1.00 81.31 112 GLU A N 1
ATOM 849 C CA . GLU A 1 112 ? -1.805 -9.714 -17.599 1.00 81.31 112 GLU A CA 1
ATOM 850 C C . GLU A 1 112 ? -2.435 -9.610 -16.198 1.00 81.31 112 GLU A C 1
ATOM 852 O O . GLU A 1 112 ? -3.204 -8.687 -15.918 1.00 81.31 112 GLU A O 1
ATOM 857 N N . ASP A 1 113 ? -2.125 -10.551 -15.307 1.00 81.06 113 ASP A N 1
ATOM 858 C CA . ASP A 1 113 ? -2.671 -10.587 -13.948 1.00 81.06 113 ASP A CA 1
ATOM 859 C C . ASP A 1 113 ? -1.864 -9.692 -13.001 1.00 81.06 113 ASP A C 1
ATOM 861 O O . ASP A 1 113 ? -2.435 -9.024 -12.128 1.00 81.06 113 ASP A O 1
ATOM 865 N N . ALA A 1 114 ? -0.555 -9.579 -13.242 1.00 78.19 114 ALA A N 1
ATOM 866 C CA . ALA A 1 114 ? 0.296 -8.583 -12.610 1.00 78.19 114 ALA A CA 1
ATOM 867 C C . ALA A 1 114 ? -0.197 -7.164 -12.936 1.00 78.19 114 ALA A C 1
ATOM 869 O O . ALA A 1 114 ? -0.411 -6.379 -12.017 1.00 78.19 114 ALA A O 1
ATOM 870 N N . ALA A 1 115 ? -0.500 -6.854 -14.201 1.00 75.81 115 ALA A N 1
ATOM 871 C CA . ALA A 1 115 ? -1.002 -5.544 -14.621 1.00 75.81 115 ALA A CA 1
ATOM 872 C C . ALA A 1 115 ? -2.324 -5.162 -13.926 1.00 75.81 115 ALA A C 1
ATOM 874 O O . ALA A 1 115 ? -2.480 -4.034 -13.445 1.00 75.81 115 ALA A O 1
ATOM 875 N N . LYS A 1 116 ? -3.266 -6.109 -13.800 1.00 76.94 116 LYS A N 1
ATOM 876 C CA . LYS A 1 116 ? -4.522 -5.903 -13.049 1.00 76.94 116 LYS A CA 1
ATOM 877 C C . LYS A 1 116 ? -4.258 -5.626 -11.570 1.00 76.94 116 LYS A C 1
ATOM 879 O O . LYS A 1 116 ? -4.902 -4.756 -10.983 1.00 76.94 116 LYS A O 1
ATOM 884 N N . THR A 1 117 ? -3.321 -6.363 -10.975 1.00 72.94 117 THR A N 1
ATOM 885 C CA . THR A 1 117 ? -2.955 -6.223 -9.562 1.00 72.94 117 THR A CA 1
ATOM 886 C C . THR A 1 117 ? -2.270 -4.886 -9.305 1.00 72.94 117 THR A C 1
ATOM 888 O O . THR A 1 117 ? -2.693 -4.157 -8.415 1.00 72.94 117 THR A O 1
ATOM 891 N N . ILE A 1 118 ? -1.299 -4.502 -10.136 1.00 69.75 118 ILE A N 1
ATOM 892 C CA . ILE A 1 118 ? -0.605 -3.211 -10.052 1.00 69.75 118 ILE A CA 1
ATOM 893 C C . ILE A 1 118 ? -1.624 -2.079 -10.117 1.00 69.75 118 ILE A C 1
ATOM 895 O O . ILE A 1 118 ? -1.684 -1.280 -9.189 1.00 69.75 118 ILE A O 1
ATOM 899 N N . LYS A 1 119 ? -2.510 -2.070 -11.125 1.00 66.50 119 LYS A N 1
ATOM 900 C CA . LYS A 1 119 ? -3.556 -1.043 -11.283 1.00 66.50 119 LYS A CA 1
ATOM 901 C C . LYS A 1 119 ? -4.432 -0.871 -10.033 1.00 66.50 119 LYS A C 1
ATOM 903 O O . LYS A 1 119 ? -4.913 0.228 -9.773 1.00 66.50 119 LYS A O 1
ATOM 908 N N . LYS A 1 120 ? -4.647 -1.941 -9.264 1.00 63.03 120 LYS A N 1
ATOM 909 C CA . LYS A 1 120 ? -5.428 -1.933 -8.017 1.00 63.03 120 LYS A CA 1
ATOM 910 C C . LYS A 1 120 ? -4.611 -1.514 -6.789 1.00 63.03 120 LYS A C 1
ATOM 912 O O . LYS A 1 120 ? -5.175 -0.957 -5.851 1.00 63.03 120 LYS A O 1
ATOM 917 N N . GLU A 1 121 ? -3.316 -1.809 -6.777 1.00 61.91 121 GLU A N 1
ATOM 918 C CA . GLU A 1 121 ? -2.418 -1.601 -5.636 1.00 61.91 121 GLU A CA 1
ATOM 919 C C . GLU A 1 121 ? -1.638 -0.273 -5.707 1.00 61.91 121 GLU A C 1
ATOM 921 O O . GLU A 1 121 ? -1.043 0.123 -4.704 1.00 61.91 121 GLU A O 1
ATOM 926 N N . MET A 1 122 ? -1.737 0.473 -6.823 1.00 51.94 122 MET A N 1
ATOM 927 C CA . MET A 1 122 ? -1.206 1.842 -6.997 1.00 51.94 122 MET A CA 1
ATOM 928 C C . MET A 1 122 ? -1.587 2.828 -5.876 1.00 51.94 122 MET A C 1
ATOM 930 O O . MET A 1 122 ? -0.953 3.869 -5.748 1.00 51.94 122 MET A O 1
ATOM 934 N N . SER A 1 123 ? -2.587 2.514 -5.048 1.00 45.00 123 SER A N 1
ATOM 935 C CA . SER A 1 123 ? -3.104 3.378 -3.981 1.00 45.00 123 SER A CA 1
ATOM 936 C C . SER A 1 123 ? -2.916 2.856 -2.547 1.00 45.00 123 SER A C 1
ATOM 938 O O . SER A 1 123 ? -3.435 3.483 -1.624 1.00 45.00 123 SER A O 1
ATOM 940 N N . LYS A 1 124 ? -2.242 1.713 -2.318 1.00 46.78 124 LYS A N 1
ATOM 941 C CA . LYS A 1 124 ? -2.352 0.988 -1.027 1.00 46.78 124 LYS A CA 1
ATOM 942 C C . LYS A 1 124 ? -1.104 0.838 -0.170 1.00 46.78 124 LYS A C 1
ATOM 944 O O . LYS A 1 124 ? -1.242 0.392 0.969 1.00 46.78 124 LYS A O 1
ATOM 949 N N . TYR A 1 125 ? 0.092 1.164 -0.651 1.00 43.97 125 TYR A N 1
ATOM 950 C CA . TYR A 1 125 ? 1.301 0.749 0.059 1.00 43.97 125 TYR A CA 1
ATOM 951 C C . TYR A 1 125 ? 2.153 1.904 0.569 1.00 43.97 125 TYR A C 1
ATOM 953 O O . TYR A 1 125 ? 2.682 2.693 -0.205 1.00 43.97 125 TYR A O 1
ATOM 961 N N . CYS A 1 126 ? 2.381 1.937 1.882 1.00 44.22 126 CYS A N 1
ATOM 962 C CA . CYS A 1 126 ? 3.420 2.763 2.481 1.00 44.22 126 CYS A CA 1
ATOM 963 C C . CYS A 1 126 ? 4.201 1.951 3.523 1.00 44.22 126 CYS A C 1
ATOM 965 O O . CYS A 1 126 ? 3.627 1.440 4.483 1.00 44.22 126 CYS A O 1
ATOM 967 N N . GLY A 1 127 ? 5.532 1.910 3.382 1.00 54.91 127 GLY A N 1
ATOM 968 C CA . GLY A 1 127 ? 6.407 1.866 4.558 1.00 54.91 127 GLY A CA 1
ATOM 969 C C . GLY A 1 127 ? 7.069 0.548 4.975 1.00 54.91 127 GLY A C 1
ATOM 970 O O . GLY A 1 127 ? 7.427 0.438 6.144 1.00 54.91 127 GLY A O 1
ATOM 971 N N . THR A 1 128 ? 7.341 -0.403 4.077 1.00 64.75 128 THR A N 1
ATOM 972 C CA . THR A 1 128 ? 8.339 -1.458 4.374 1.00 64.75 128 THR A CA 1
ATOM 973 C C . THR A 1 128 ? 9.667 -1.101 3.731 1.00 64.75 128 THR A C 1
ATOM 975 O O . THR A 1 128 ? 9.702 -0.764 2.548 1.00 64.75 128 THR A O 1
ATOM 978 N N . GLU A 1 129 ? 10.765 -1.198 4.493 1.00 72.38 129 GLU A N 1
ATOM 979 C CA . GLU A 1 129 ? 12.110 -0.815 4.040 1.00 72.38 129 GLU A CA 1
ATOM 980 C C . GLU A 1 129 ? 12.406 -1.358 2.650 1.00 72.38 129 GLU A C 1
ATOM 982 O O . GLU A 1 129 ? 12.851 -0.610 1.784 1.00 72.38 129 GLU A O 1
ATOM 987 N N . LYS A 1 130 ? 12.096 -2.641 2.421 1.00 81.25 130 LYS A N 1
ATOM 988 C CA . LYS A 1 130 ? 12.264 -3.368 1.155 1.00 81.25 130 LYS A CA 1
ATOM 989 C C . LYS A 1 130 ? 11.754 -2.635 -0.088 1.00 81.25 130 LYS A C 1
ATOM 991 O O . LYS A 1 130 ? 12.380 -2.796 -1.126 1.00 81.25 130 LYS A O 1
ATOM 996 N N . TYR A 1 131 ? 10.720 -1.808 0.002 1.00 84.81 131 TYR A N 1
ATOM 997 C CA . TYR A 1 131 ? 10.150 -1.095 -1.149 1.00 84.81 131 TYR A CA 1
ATOM 998 C C . TYR A 1 131 ? 10.556 0.383 -1.194 1.00 84.81 131 TYR A C 1
ATOM 1000 O O . TYR A 1 131 ? 10.143 1.105 -2.091 1.00 84.81 131 TYR A O 1
ATOM 1008 N N . MET A 1 132 ? 11.374 0.853 -0.246 1.00 86.06 132 MET A N 1
ATOM 1009 C CA . MET A 1 132 ? 11.835 2.242 -0.223 1.00 86.06 132 MET A CA 1
ATOM 1010 C C . MET A 1 132 ? 12.752 2.536 -1.409 1.00 86.06 132 MET A C 1
ATOM 1012 O O . MET A 1 132 ? 13.689 1.774 -1.676 1.00 86.06 132 MET A O 1
ATOM 1016 N N . ALA A 1 133 ? 12.509 3.670 -2.057 1.00 88.19 133 ALA A N 1
ATOM 1017 C CA . ALA A 1 133 ? 13.342 4.179 -3.133 1.00 88.19 133 ALA A CA 1
ATOM 1018 C C . ALA A 1 133 ? 14.785 4.485 -2.662 1.00 88.19 133 ALA A C 1
ATOM 1020 O O . ALA A 1 133 ? 14.995 4.738 -1.464 1.00 88.19 133 ALA A O 1
ATOM 1021 N N . PRO A 1 134 ? 15.791 4.449 -3.558 1.00 88.38 134 PRO A N 1
ATOM 1022 C CA . PRO A 1 134 ? 17.197 4.698 -3.222 1.00 88.38 134 PRO A CA 1
ATOM 1023 C C . PRO A 1 134 ? 17.421 5.997 -2.433 1.00 88.38 134 PRO A C 1
ATOM 1025 O O . PRO A 1 134 ? 18.109 6.003 -1.411 1.00 88.38 134 PRO A O 1
ATOM 1028 N N . GLU A 1 135 ? 16.769 7.083 -2.842 1.00 87.69 135 GLU A N 1
ATOM 1029 C CA . GLU A 1 135 ? 16.848 8.408 -2.227 1.00 87.69 135 GLU A CA 1
ATOM 1030 C C . GLU A 1 135 ? 16.245 8.462 -0.816 1.00 87.69 135 GLU A C 1
ATOM 1032 O O . GLU A 1 135 ? 16.673 9.271 0.009 1.00 87.69 135 GLU A O 1
ATOM 1037 N N . VAL A 1 136 ? 15.284 7.583 -0.511 1.00 84.88 136 VAL A N 1
ATOM 1038 C CA . VAL A 1 136 ? 14.706 7.442 0.833 1.00 84.88 136 VAL A CA 1
ATOM 1039 C C . VAL A 1 136 ? 15.664 6.658 1.730 1.00 84.88 136 VAL A C 1
ATOM 1041 O O . VAL A 1 136 ? 15.916 7.061 2.868 1.00 84.88 136 VAL A O 1
ATOM 1044 N N . MET A 1 137 ? 16.257 5.575 1.213 1.00 81.50 137 MET A N 1
ATOM 1045 C CA . MET A 1 137 ? 17.242 4.766 1.943 1.00 81.50 137 MET A CA 1
ATOM 1046 C C . MET A 1 137 ? 18.500 5.568 2.293 1.00 81.50 137 MET A C 1
ATOM 1048 O O . MET A 1 137 ? 18.960 5.512 3.433 1.00 81.50 137 MET A O 1
ATOM 1052 N N . ALA A 1 138 ? 19.014 6.370 1.356 1.00 80.50 138 ALA A N 1
ATOM 1053 C CA . ALA A 1 138 ? 20.204 7.199 1.558 1.00 80.50 138 ALA A CA 1
ATOM 1054 C C . ALA A 1 138 ? 20.036 8.249 2.675 1.00 80.50 138 ALA A C 1
ATOM 1056 O O . ALA A 1 138 ? 21.013 8.674 3.293 1.00 80.50 138 ALA A O 1
ATOM 1057 N N . ARG A 1 139 ? 18.796 8.668 2.961 1.00 70.50 139 ARG A N 1
ATOM 1058 C CA . ARG A 1 139 ? 18.483 9.706 3.958 1.00 70.50 139 ARG A CA 1
ATOM 1059 C C . ARG A 1 139 ? 18.198 9.167 5.352 1.00 70.50 139 ARG A C 1
ATOM 1061 O O . ARG A 1 139 ? 18.314 9.916 6.318 1.00 70.50 139 ARG A O 1
ATOM 1068 N N . LYS A 1 140 ? 17.884 7.877 5.495 1.00 62.47 140 LYS A N 1
ATOM 1069 C CA . LYS A 1 140 ? 17.485 7.271 6.777 1.00 62.47 140 LYS A CA 1
ATOM 1070 C C . LYS A 1 140 ? 18.570 7.355 7.873 1.00 62.47 140 LYS A C 1
ATOM 1072 O O . LYS A 1 140 ? 18.254 7.221 9.051 1.00 62.47 140 LYS A O 1
ATOM 1077 N N . GLY A 1 141 ? 19.825 7.637 7.503 1.00 52.19 141 GLY A N 1
ATOM 1078 C CA . GLY A 1 141 ? 20.940 7.888 8.427 1.00 52.19 141 GLY A CA 1
ATOM 1079 C C . GLY A 1 141 ? 21.073 9.330 8.945 1.00 52.19 141 GLY A C 1
ATOM 1080 O O . GLY A 1 141 ? 21.849 9.564 9.868 1.00 52.19 141 GLY A O 1
ATOM 1081 N N . ARG A 1 142 ? 20.332 10.306 8.398 1.00 55.69 142 ARG A N 1
ATOM 1082 C CA . ARG A 1 142 ? 20.421 11.728 8.779 1.00 55.69 142 ARG A CA 1
ATOM 1083 C C . ARG A 1 142 ? 19.226 12.116 9.653 1.00 55.69 142 ARG A C 1
ATOM 1085 O O . ARG A 1 142 ? 18.202 12.589 9.168 1.00 55.69 142 ARG A O 1
ATOM 1092 N N . LYS A 1 143 ? 19.328 11.875 10.964 1.00 41.31 143 LYS A N 1
ATOM 1093 C CA . LYS A 1 143 ? 18.321 12.338 11.936 1.00 41.31 143 LYS A CA 1
ATOM 1094 C C . LYS A 1 143 ? 18.337 13.873 11.988 1.00 41.31 143 LYS A C 1
ATOM 1096 O O . LYS A 1 143 ? 19.333 14.438 12.419 1.00 41.31 143 LYS A O 1
ATOM 1101 N N . GLY A 1 144 ? 17.243 14.528 11.589 1.00 50.66 144 GLY A N 1
ATOM 1102 C CA . GLY A 1 144 ? 17.033 15.965 11.829 1.00 50.66 144 GLY A CA 1
ATOM 1103 C C . GLY A 1 144 ? 16.457 16.784 10.670 1.00 50.66 144 GLY A C 1
ATOM 1104 O O . GLY A 1 144 ? 16.066 17.923 10.899 1.00 50.66 144 GLY A O 1
ATOM 1105 N N . GLU A 1 145 ? 16.362 16.241 9.452 1.00 48.53 145 GLU A N 1
ATOM 1106 C CA . GLU A 1 145 ? 15.837 16.999 8.305 1.00 48.53 145 GLU A CA 1
ATOM 1107 C C . GLU A 1 145 ? 14.321 16.839 8.107 1.00 48.53 145 GLU A C 1
ATOM 1109 O O . GLU A 1 145 ? 13.735 15.774 8.313 1.00 48.53 145 GLU A O 1
ATOM 1114 N N . SER A 1 146 ? 13.696 17.955 7.723 1.00 48.47 146 SER A N 1
ATOM 1115 C CA . SER A 1 146 ? 12.252 18.151 7.601 1.00 48.47 146 SER A CA 1
ATOM 1116 C C . SER A 1 146 ? 11.576 17.153 6.647 1.00 48.47 146 SER A C 1
ATOM 1118 O O . SER A 1 146 ? 12.107 16.805 5.593 1.00 48.47 146 SER A O 1
ATOM 1120 N N . GLN A 1 147 ? 10.358 16.743 7.011 1.00 51.12 147 GLN A N 1
ATOM 1121 C CA . GLN A 1 147 ? 9.487 15.727 6.390 1.00 51.12 147 GLN A CA 1
ATOM 1122 C C . GLN A 1 147 ? 8.938 16.093 4.989 1.00 51.12 147 GLN A C 1
ATOM 1124 O O . GLN A 1 147 ? 7.888 15.601 4.590 1.00 51.12 147 GLN A O 1
ATOM 1129 N N . ASN A 1 148 ? 9.619 16.953 4.225 1.00 54.62 148 ASN A N 1
ATOM 1130 C CA . ASN A 1 148 ? 9.097 17.533 2.979 1.00 54.62 148 ASN A CA 1
ATOM 1131 C C . ASN A 1 148 ? 9.847 17.071 1.716 1.00 54.62 148 ASN A C 1
ATOM 1133 O O . ASN A 1 148 ? 9.999 17.826 0.762 1.00 54.62 148 ASN A O 1
ATOM 1137 N N . PHE A 1 149 ? 10.348 15.834 1.719 1.00 67.75 149 PHE A N 1
ATOM 1138 C CA . PHE A 1 149 ? 11.036 15.226 0.571 1.00 67.75 149 PHE A CA 1
ATOM 1139 C C . PHE A 1 149 ? 10.216 14.124 -0.116 1.00 67.75 149 PHE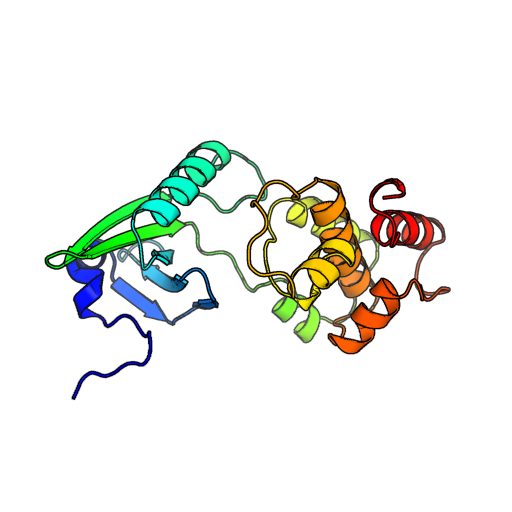 A C 1
ATOM 1141 O O . PHE A 1 149 ? 10.674 13.515 -1.079 1.00 67.75 149 PHE A O 1
ATOM 1148 N N . TYR A 1 150 ? 9.006 13.837 0.370 1.00 70.38 150 TYR A N 1
ATOM 1149 C CA . TYR A 1 150 ? 8.186 12.824 -0.277 1.00 70.38 150 TYR A CA 1
ATOM 1150 C C . TYR A 1 150 ? 7.700 13.335 -1.636 1.00 70.38 150 TYR A C 1
ATOM 1152 O O . TYR A 1 150 ? 7.039 14.369 -1.710 1.00 70.38 150 TYR A O 1
ATOM 1160 N N . THR A 1 151 ? 8.039 12.623 -2.707 1.00 83.38 151 THR A N 1
ATOM 1161 C CA . THR A 1 151 ? 7.608 12.931 -4.075 1.00 83.38 151 THR A CA 1
ATOM 1162 C C . THR A 1 151 ? 6.851 11.739 -4.645 1.00 83.38 151 THR A C 1
ATOM 1164 O O . THR A 1 151 ? 7.077 10.607 -4.220 1.00 83.38 151 THR A O 1
ATOM 1167 N N . ALA A 1 152 ? 5.993 11.974 -5.641 1.00 84.25 152 ALA A N 1
ATOM 1168 C CA . ALA A 1 152 ? 5.277 10.895 -6.327 1.00 84.25 152 ALA A CA 1
ATOM 1169 C C . ALA A 1 152 ? 6.231 9.841 -6.931 1.00 84.25 152 ALA A C 1
ATOM 1171 O O . ALA A 1 152 ? 5.888 8.665 -7.002 1.00 84.25 152 ALA A O 1
ATOM 1172 N N . ALA A 1 153 ? 7.462 10.231 -7.286 1.00 86.81 153 ALA A N 1
ATOM 1173 C CA . ALA A 1 153 ? 8.487 9.322 -7.800 1.00 86.81 153 ALA A CA 1
ATOM 1174 C C . ALA A 1 153 ? 8.891 8.220 -6.797 1.00 86.81 153 ALA A C 1
ATOM 1176 O O . ALA A 1 153 ? 9.354 7.153 -7.207 1.00 86.81 153 ALA A O 1
ATOM 1177 N N . ILE A 1 154 ? 8.713 8.443 -5.490 1.00 88.06 154 ILE A N 1
ATOM 1178 C CA . ILE A 1 154 ? 8.961 7.425 -4.456 1.00 88.06 154 ILE A CA 1
ATOM 1179 C C . ILE A 1 154 ? 7.908 6.315 -4.537 1.00 88.06 154 ILE A C 1
ATOM 1181 O O . ILE A 1 154 ? 8.256 5.137 -4.429 1.00 88.06 154 ILE A O 1
ATOM 1185 N N . ASP A 1 155 ? 6.642 6.677 -4.764 1.00 86.50 155 ASP A N 1
ATOM 1186 C CA . ASP A 1 155 ? 5.557 5.707 -4.950 1.00 86.50 155 ASP A CA 1
ATOM 1187 C C . ASP A 1 155 ? 5.754 4.914 -6.244 1.00 86.50 155 ASP A C 1
ATOM 1189 O O . ASP A 1 155 ? 5.613 3.692 -6.244 1.00 86.50 155 ASP A O 1
ATOM 1193 N N . VAL A 1 156 ? 6.162 5.586 -7.328 1.00 89.44 156 VAL A N 1
ATOM 1194 C CA . VAL A 1 156 ? 6.470 4.939 -8.616 1.00 89.44 156 VAL A CA 1
ATOM 1195 C C . VAL A 1 156 ? 7.556 3.872 -8.451 1.00 89.44 156 VAL A C 1
ATOM 1197 O O . VAL A 1 156 ? 7.379 2.751 -8.926 1.00 89.44 156 VAL A O 1
ATOM 1200 N N . TRP A 1 157 ? 8.623 4.157 -7.695 1.00 92.31 157 TRP A N 1
ATOM 1201 C CA . TRP A 1 157 ? 9.637 3.148 -7.370 1.00 92.31 157 TRP A CA 1
ATOM 1202 C C . TRP A 1 157 ? 9.047 1.962 -6.603 1.00 92.31 157 TRP A C 1
ATOM 1204 O O . TRP A 1 157 ? 9.277 0.805 -6.958 1.00 92.31 157 TRP A O 1
ATOM 1214 N N . GLY A 1 158 ? 8.296 2.237 -5.531 1.00 89.00 158 GLY A N 1
ATOM 1215 C CA . GLY A 1 158 ? 7.684 1.191 -4.711 1.00 89.00 158 GLY A CA 1
ATOM 1216 C C . GLY A 1 158 ? 6.795 0.266 -5.543 1.00 89.00 158 GLY A C 1
ATOM 1217 O O . GLY A 1 158 ? 6.840 -0.954 -5.377 1.00 89.00 158 GLY A O 1
ATOM 1218 N N . LEU A 1 159 ? 6.061 0.838 -6.498 1.00 87.19 159 LEU A N 1
ATOM 1219 C CA . LEU A 1 159 ? 5.250 0.101 -7.460 1.00 87.19 159 LEU A CA 1
ATOM 1220 C C . LEU A 1 159 ? 6.086 -0.702 -8.451 1.00 87.19 159 LEU A C 1
ATOM 1222 O O . LEU A 1 159 ? 5.717 -1.835 -8.741 1.00 87.19 159 LEU A O 1
ATOM 1226 N N . GLY A 1 160 ? 7.217 -0.172 -8.919 1.00 91.62 160 GLY A N 1
ATOM 1227 C CA . GLY A 1 160 ? 8.156 -0.910 -9.763 1.00 91.62 160 GLY A CA 1
ATOM 1228 C C . GLY A 1 160 ? 8.691 -2.156 -9.055 1.00 91.62 160 GLY A C 1
ATOM 1229 O O . GLY A 1 160 ? 8.737 -3.235 -9.641 1.00 91.62 160 GLY A O 1
ATOM 1230 N N . VAL A 1 161 ? 9.009 -2.048 -7.758 1.00 90.50 161 VAL A N 1
ATOM 1231 C CA . VAL A 1 161 ? 9.451 -3.198 -6.952 1.00 90.50 161 VAL A CA 1
ATOM 1232 C C . VAL A 1 161 ? 8.329 -4.227 -6.824 1.00 90.50 161 VAL A C 1
ATOM 1234 O O . VAL A 1 161 ? 8.571 -5.414 -7.023 1.00 90.50 161 VAL A O 1
ATOM 1237 N N . ILE A 1 162 ? 7.099 -3.787 -6.536 1.00 87.69 162 ILE A N 1
ATOM 1238 C CA . ILE A 1 162 ? 5.936 -4.682 -6.466 1.00 87.69 162 ILE A CA 1
ATOM 1239 C C . ILE A 1 162 ? 5.726 -5.383 -7.811 1.00 87.69 162 ILE A C 1
ATOM 1241 O O . ILE A 1 162 ? 5.627 -6.603 -7.847 1.00 87.69 162 ILE A O 1
ATOM 1245 N N . ALA A 1 163 ? 5.704 -4.638 -8.914 1.00 88.38 163 ALA A N 1
ATOM 1246 C CA . ALA A 1 163 ? 5.526 -5.168 -10.260 1.00 88.38 163 ALA A CA 1
ATOM 1247 C C . ALA A 1 163 ? 6.604 -6.202 -10.624 1.00 88.38 163 ALA A C 1
ATOM 1249 O O . ALA A 1 163 ? 6.286 -7.279 -11.129 1.00 88.38 163 ALA A O 1
ATOM 1250 N N . TYR A 1 164 ? 7.863 -5.923 -10.283 1.00 89.19 164 TYR A N 1
ATOM 1251 C CA . TYR A 1 164 ? 8.970 -6.857 -10.460 1.00 89.19 164 TYR A CA 1
ATOM 1252 C C . TYR A 1 164 ? 8.769 -8.156 -9.663 1.00 89.19 164 TYR A C 1
ATOM 1254 O O . TYR A 1 164 ? 8.966 -9.247 -10.196 1.00 89.19 164 TYR A O 1
ATOM 1262 N N . GLU A 1 165 ? 8.319 -8.072 -8.408 1.00 87.94 165 GLU A N 1
ATOM 1263 C CA . GLU A 1 165 ? 8.011 -9.259 -7.601 1.00 87.94 165 GLU A CA 1
ATOM 1264 C C . GLU A 1 165 ? 6.789 -10.033 -8.099 1.00 87.94 165 GLU A C 1
ATOM 1266 O O . GLU A 1 165 ? 6.759 -11.257 -7.999 1.00 87.94 165 GLU A O 1
ATOM 1271 N N . LEU A 1 166 ? 5.795 -9.351 -8.670 1.00 85.56 166 LEU A N 1
ATOM 1272 C CA . LEU A 1 166 ? 4.661 -10.019 -9.307 1.00 85.56 166 LEU A CA 1
ATOM 1273 C C . LEU A 1 166 ? 5.113 -10.867 -10.496 1.00 85.56 166 LEU A C 1
ATOM 1275 O O . LEU A 1 166 ? 4.618 -11.977 -10.655 1.00 85.56 166 LEU A O 1
ATOM 1279 N N . LEU A 1 167 ? 6.087 -10.397 -11.275 1.00 85.38 167 LEU A N 1
ATOM 1280 C CA . LEU A 1 167 ? 6.579 -11.101 -12.463 1.00 85.38 167 LEU A CA 1
ATOM 1281 C C . LEU A 1 167 ? 7.655 -12.152 -12.155 1.00 85.38 167 LEU A C 1
ATOM 1283 O O . LEU A 1 167 ? 7.730 -13.177 -12.826 1.00 85.38 167 LEU A O 1
ATOM 1287 N N . LYS A 1 168 ? 8.501 -11.925 -11.144 1.00 84.94 168 LYS A N 1
ATOM 1288 C CA . LYS A 1 168 ? 9.634 -12.811 -10.803 1.00 84.94 168 LYS A CA 1
ATOM 1289 C C . LYS A 1 168 ? 9.416 -13.658 -9.554 1.00 84.94 168 LYS A C 1
ATOM 1291 O O . LYS A 1 168 ? 10.308 -14.430 -9.194 1.00 84.94 168 LYS A O 1
ATOM 1296 N N . GLY A 1 169 ? 8.270 -13.511 -8.897 1.00 81.38 169 GLY A N 1
ATOM 1297 C CA . GLY A 1 169 ? 8.011 -14.059 -7.571 1.00 81.38 169 GLY A CA 1
ATOM 1298 C C . GLY A 1 169 ? 8.678 -13.243 -6.462 1.00 81.38 169 GLY A C 1
ATOM 1299 O O . GLY A 1 169 ? 9.417 -12.289 -6.716 1.00 81.38 169 GLY A O 1
ATOM 1300 N N . HIS A 1 170 ? 8.420 -13.639 -5.213 1.00 77.81 170 HIS A N 1
ATOM 1301 C CA . HIS A 1 170 ? 8.929 -12.943 -4.033 1.00 77.81 170 HIS A CA 1
ATOM 1302 C C . HIS A 1 170 ? 10.459 -12.815 -4.042 1.00 77.81 170 HIS A C 1
ATOM 1304 O O . HIS A 1 170 ? 11.180 -13.774 -4.325 1.00 77.81 170 HIS A O 1
ATOM 1310 N N . LYS A 1 171 ? 10.951 -11.629 -3.681 1.00 83.25 171 LYS A N 1
ATOM 1311 C CA . LYS A 1 171 ? 12.378 -11.299 -3.645 1.00 83.25 171 LYS A CA 1
ATOM 1312 C C . LYS A 1 171 ? 12.861 -10.974 -2.249 1.00 83.25 171 LYS A C 1
ATOM 1314 O O . LYS A 1 171 ? 12.190 -10.302 -1.467 1.00 83.25 171 LYS A O 1
ATOM 1319 N N . SER A 1 172 ? 14.064 -11.419 -1.926 1.00 81.62 172 SER A N 1
ATOM 1320 C CA . SER A 1 172 ? 14.732 -11.015 -0.696 1.00 81.62 172 SER A CA 1
ATOM 1321 C C . SER A 1 172 ? 15.089 -9.525 -0.731 1.00 81.62 172 SER A C 1
ATOM 1323 O O . SER A 1 172 ? 15.169 -8.894 -1.786 1.00 81.62 172 SER A O 1
ATOM 1325 N N . ARG A 1 173 ? 15.341 -8.937 0.443 1.00 80.25 173 ARG A N 1
ATOM 1326 C CA . ARG A 1 173 ? 15.810 -7.548 0.537 1.00 80.25 173 ARG A CA 1
ATOM 1327 C C . ARG A 1 173 ? 17.098 -7.319 -0.265 1.00 80.25 173 ARG A C 1
ATOM 1329 O O . ARG A 1 173 ? 17.185 -6.313 -0.961 1.00 80.25 173 ARG A O 1
ATOM 1336 N N . MET A 1 174 ? 18.033 -8.269 -0.191 1.00 82.38 174 MET A N 1
ATOM 1337 C CA . MET A 1 174 ? 19.305 -8.226 -0.918 1.00 82.38 174 MET A CA 1
ATOM 1338 C C . MET A 1 174 ? 19.091 -8.175 -2.434 1.00 82.38 174 MET A C 1
ATOM 1340 O O . MET A 1 174 ? 19.738 -7.386 -3.112 1.00 82.38 174 MET A O 1
ATOM 1344 N N . GLU A 1 175 ? 18.133 -8.943 -2.961 1.00 86.00 175 GLU A N 1
ATOM 1345 C CA . GLU A 1 175 ? 17.787 -8.895 -4.387 1.00 86.00 175 GLU A CA 1
ATOM 1346 C C . GLU A 1 175 ? 17.272 -7.514 -4.818 1.00 86.00 175 GLU A C 1
ATOM 1348 O O . GLU A 1 175 ? 17.657 -7.014 -5.871 1.00 86.00 175 GLU A O 1
ATOM 1353 N N . ILE A 1 176 ? 16.454 -6.856 -3.989 1.00 87.50 176 ILE A N 1
ATOM 1354 C CA . ILE A 1 176 ? 15.970 -5.499 -4.291 1.00 87.50 176 ILE A CA 1
ATOM 1355 C C . ILE A 1 176 ? 17.089 -4.453 -4.161 1.00 87.50 176 ILE A C 1
ATOM 1357 O O . ILE A 1 176 ? 17.053 -3.423 -4.831 1.00 87.50 176 ILE A O 1
ATOM 1361 N N . ASP A 1 177 ? 18.101 -4.687 -3.324 1.00 87.44 177 ASP A N 1
ATOM 1362 C CA . ASP A 1 177 ? 19.248 -3.782 -3.215 1.00 87.44 177 ASP A CA 1
ATOM 1363 C C . ASP A 1 177 ? 20.105 -3.759 -4.494 1.00 87.44 177 ASP A C 1
ATOM 1365 O O . ASP A 1 177 ? 20.646 -2.705 -4.825 1.00 87.44 177 ASP A O 1
ATOM 1369 N N . PHE A 1 178 ? 20.132 -4.837 -5.287 1.00 89.56 178 PHE A N 1
ATOM 1370 C CA . PHE A 1 178 ? 20.730 -4.796 -6.630 1.00 89.56 178 PHE A CA 1
ATOM 1371 C C . PHE A 1 178 ? 19.968 -3.861 -7.576 1.00 89.56 178 PHE A C 1
ATOM 1373 O O . PHE A 1 178 ? 20.596 -3.079 -8.289 1.00 89.56 178 PHE A O 1
ATOM 1380 N N . LEU A 1 179 ? 18.630 -3.850 -7.522 1.00 90.81 179 LEU A N 1
ATOM 1381 C CA . LEU A 1 179 ? 17.828 -2.894 -8.296 1.00 90.81 179 LEU A CA 1
ATOM 1382 C C . LEU A 1 179 ? 18.146 -1.452 -7.883 1.00 90.81 179 LEU A C 1
ATOM 1384 O O . LEU A 1 179 ? 18.314 -0.586 -8.736 1.00 90.81 179 LEU A O 1
ATOM 1388 N N . ARG A 1 180 ? 18.312 -1.191 -6.578 1.00 89.69 180 ARG A N 1
ATOM 1389 C CA . ARG A 1 180 ? 18.733 0.133 -6.075 1.00 89.69 180 ARG A CA 1
ATOM 1390 C C . ARG A 1 180 ? 20.115 0.553 -6.563 1.00 89.69 180 ARG A C 1
ATOM 1392 O O . ARG A 1 180 ? 20.363 1.748 -6.683 1.00 89.69 180 ARG A O 1
ATOM 1399 N N . ALA A 1 181 ? 20.995 -0.407 -6.830 1.00 89.56 181 ALA A N 1
ATOM 1400 C CA . ALA A 1 181 ? 22.307 -0.168 -7.422 1.00 89.56 181 ALA A CA 1
ATOM 1401 C C . ALA A 1 181 ? 22.255 0.024 -8.953 1.00 89.56 181 ALA A C 1
ATOM 1403 O O . ALA A 1 181 ? 23.297 0.225 -9.572 1.00 89.56 181 ALA A O 1
ATOM 1404 N N . GLY A 1 182 ? 21.067 -0.032 -9.569 1.00 87.31 182 GLY A N 1
ATOM 1405 C CA . GLY A 1 182 ? 20.874 0.094 -11.015 1.00 87.31 182 GLY A CA 1
ATOM 1406 C C . GLY A 1 182 ? 21.104 -1.204 -11.792 1.00 87.31 182 GLY A C 1
ATOM 1407 O O . GLY A 1 182 ? 21.127 -1.179 -13.020 1.00 87.31 182 GLY A O 1
ATOM 1408 N N . ALA A 1 183 ? 21.269 -2.340 -11.107 1.00 88.50 183 ALA A N 1
ATOM 1409 C CA . ALA A 1 183 ? 21.424 -3.640 -11.746 1.00 88.50 183 ALA A CA 1
ATOM 1410 C C . ALA A 1 183 ? 20.044 -4.232 -12.063 1.00 88.50 183 ALA A C 1
ATOM 1412 O O . ALA A 1 183 ? 19.487 -5.006 -11.282 1.00 88.50 183 ALA A O 1
ATOM 1413 N N . PHE A 1 184 ? 19.485 -3.836 -13.206 1.00 86.44 184 PHE A N 1
ATOM 1414 C CA . PHE A 1 184 ? 18.214 -4.359 -13.696 1.00 86.44 184 PHE A CA 1
ATOM 1415 C C . PHE A 1 184 ? 18.443 -5.640 -14.523 1.00 86.44 184 PHE A C 1
ATOM 1417 O O . PHE A 1 184 ? 19.202 -5.602 -15.494 1.00 86.44 184 PHE A O 1
ATOM 1424 N N . PRO A 1 185 ? 17.849 -6.788 -14.145 1.00 82.56 185 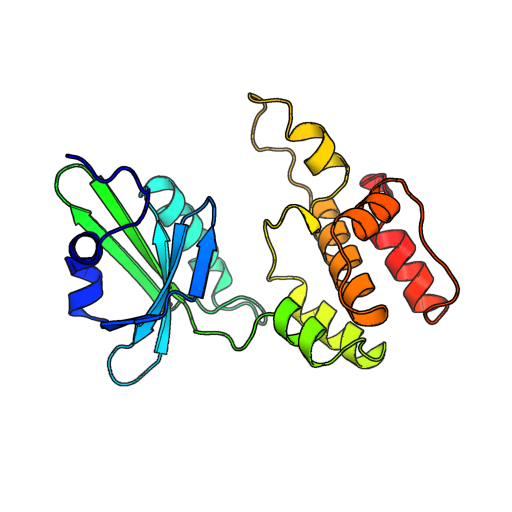PRO A N 1
ATOM 1425 C CA . PRO A 1 185 ? 17.940 -8.009 -14.943 1.00 82.56 185 PRO A CA 1
ATOM 1426 C C . PRO A 1 185 ? 17.111 -7.878 -16.228 1.00 82.56 185 PRO A C 1
ATOM 1428 O O . PRO A 1 185 ? 16.141 -7.140 -16.245 1.00 82.56 185 PRO A O 1
ATOM 1431 N N . THR A 1 186 ? 17.449 -8.614 -17.284 1.00 82.69 186 THR A N 1
ATOM 1432 C CA . THR A 1 186 ? 16.693 -8.636 -18.553 1.00 82.69 186 THR A CA 1
ATOM 1433 C C . THR A 1 186 ? 16.304 -10.065 -18.934 1.00 82.69 186 THR A C 1
ATOM 1435 O O . THR A 1 186 ? 16.789 -11.031 -18.331 1.00 82.69 186 THR A O 1
ATOM 1438 N N . GLY A 1 187 ? 15.413 -10.219 -19.914 1.00 81.56 187 GLY A N 1
ATOM 1439 C CA . GLY A 1 187 ? 15.004 -11.515 -20.462 1.00 81.56 187 GLY A CA 1
ATOM 1440 C C . GLY A 1 187 ? 14.031 -12.285 -19.570 1.00 81.56 187 GLY A C 1
ATOM 1441 O O . GLY A 1 187 ? 14.127 -13.508 -19.444 1.00 81.56 187 GLY A O 1
ATOM 1442 N N . PHE A 1 188 ? 13.127 -11.583 -18.892 1.00 79.50 188 PHE A N 1
ATOM 1443 C CA . PHE A 1 188 ? 12.141 -12.177 -17.996 1.00 79.50 188 PHE A CA 1
ATOM 1444 C C . PHE A 1 188 ? 10.690 -11.806 -18.288 1.00 79.50 188 PHE A C 1
ATOM 1446 O O . PHE A 1 188 ? 9.799 -12.441 -17.720 1.00 79.50 188 PHE A O 1
ATOM 1453 N N . GLY A 1 189 ? 10.455 -10.792 -19.112 1.00 81.88 189 GLY A N 1
ATOM 1454 C CA . GLY A 1 189 ? 9.124 -10.345 -19.495 1.00 81.88 189 GLY A CA 1
ATOM 1455 C C . GLY A 1 189 ? 9.048 -10.025 -20.980 1.00 81.88 189 GLY A C 1
ATOM 1456 O O . GLY A 1 189 ? 9.967 -10.318 -21.744 1.00 81.88 189 GLY A O 1
ATOM 1457 N N . SER A 1 190 ? 7.927 -9.436 -21.384 1.00 88.75 190 SER A N 1
ATOM 1458 C CA . SER A 1 190 ? 7.831 -8.759 -22.672 1.00 88.75 190 SER A CA 1
ATOM 1459 C C . SER A 1 190 ? 8.747 -7.530 -22.703 1.00 88.75 190 SER A C 1
ATOM 1461 O O . SER A 1 190 ? 9.043 -6.945 -21.656 1.00 88.75 190 SER A O 1
ATOM 1463 N N . ASP A 1 191 ? 9.137 -7.090 -23.901 1.00 88.44 191 ASP A N 1
ATOM 1464 C CA . ASP A 1 191 ? 9.888 -5.838 -24.069 1.00 88.44 191 ASP A CA 1
ATOM 1465 C C . ASP A 1 191 ? 9.134 -4.654 -23.435 1.00 88.44 191 ASP A C 1
ATOM 1467 O O . ASP A 1 191 ? 9.742 -3.765 -22.846 1.00 88.44 191 ASP A O 1
ATOM 1471 N N . GLN A 1 192 ? 7.796 -4.667 -23.488 1.00 89.69 192 GLN A N 1
ATOM 1472 C CA . GLN A 1 192 ? 6.945 -3.645 -22.878 1.00 89.69 192 GLN A CA 1
ATOM 1473 C C . GLN A 1 192 ? 6.978 -3.681 -21.344 1.00 89.69 192 GLN A C 1
ATOM 1475 O O . GLN A 1 192 ? 6.987 -2.629 -20.704 1.00 89.69 192 GLN A O 1
ATOM 1480 N N . ALA A 1 193 ? 6.974 -4.871 -20.739 1.00 86.50 193 ALA A N 1
ATOM 1481 C CA . ALA A 1 193 ? 7.064 -5.019 -19.291 1.00 86.50 193 ALA A CA 1
ATOM 1482 C C . ALA A 1 193 ? 8.448 -4.623 -18.770 1.00 86.50 193 ALA A C 1
ATOM 1484 O O . ALA A 1 193 ? 8.545 -3.989 -17.718 1.00 86.50 193 ALA A O 1
ATOM 1485 N N . GLU A 1 194 ? 9.508 -4.981 -19.497 1.00 90.25 194 GLU A N 1
ATOM 1486 C CA . GLU A 1 194 ? 10.878 -4.603 -19.148 1.00 90.25 194 GLU A CA 1
ATOM 1487 C C . GLU A 1 194 ? 11.093 -3.094 -19.279 1.00 90.25 194 GLU A C 1
ATOM 1489 O O . GLU A 1 194 ? 11.594 -2.490 -18.332 1.00 90.25 194 GLU A O 1
ATOM 1494 N N . ASP A 1 195 ? 10.629 -2.471 -20.366 1.00 91.31 195 ASP A N 1
ATOM 1495 C CA . ASP A 1 195 ? 10.690 -1.016 -20.564 1.00 91.31 195 ASP A CA 1
ATOM 1496 C C . ASP 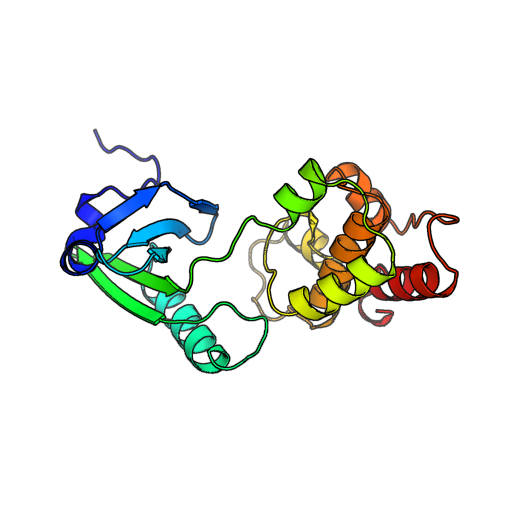A 1 195 ? 9.951 -0.255 -19.450 1.00 91.31 195 ASP A C 1
ATOM 1498 O O . ASP A 1 195 ? 10.515 0.637 -18.807 1.00 91.31 195 ASP A O 1
ATOM 1502 N N . LEU A 1 196 ? 8.721 -0.678 -19.126 1.00 91.19 196 LEU A N 1
ATOM 1503 C CA . LEU A 1 196 ? 7.940 -0.087 -18.038 1.00 91.19 196 LEU A CA 1
ATOM 1504 C C . LEU A 1 196 ? 8.667 -0.199 -16.691 1.00 91.19 196 LEU A C 1
ATOM 1506 O O . LEU A 1 196 ? 8.773 0.781 -15.951 1.00 91.19 196 LEU A O 1
ATOM 1510 N N . LEU A 1 197 ? 9.167 -1.391 -16.354 1.00 91.88 197 LEU A N 1
ATOM 1511 C CA . LEU A 1 197 ? 9.875 -1.616 -15.097 1.00 91.88 197 LEU A CA 1
ATOM 1512 C C . LEU A 1 197 ? 11.190 -0.846 -15.027 1.00 91.88 197 LEU A C 1
ATOM 1514 O O . LEU A 1 197 ? 11.526 -0.341 -13.958 1.00 91.88 197 LEU A O 1
ATOM 1518 N N . GLN A 1 198 ? 11.915 -0.732 -16.137 1.00 91.50 198 GLN A N 1
ATOM 1519 C CA . GLN A 1 198 ? 13.163 0.016 -16.208 1.00 91.50 198 GLN A CA 1
ATOM 1520 C C . GLN A 1 198 ? 12.934 1.515 -15.974 1.00 91.50 198 GLN A C 1
ATOM 1522 O O . GLN A 1 198 ? 13.735 2.145 -15.281 1.00 91.50 198 GLN A O 1
ATOM 1527 N N . GLY A 1 199 ? 11.822 2.069 -16.470 1.00 92.19 199 GLY A N 1
ATOM 1528 C CA . GLY A 1 199 ? 11.387 3.428 -16.141 1.00 92.19 199 GLY A CA 1
ATOM 1529 C C . GLY A 1 199 ? 11.055 3.579 -14.654 1.00 92.19 199 GLY A C 1
ATOM 1530 O O . GLY A 1 199 ? 11.656 4.390 -13.952 1.00 92.19 199 GLY A O 1
ATOM 1531 N N . MET A 1 200 ? 10.167 2.731 -14.126 1.00 92.56 200 MET A N 1
ATOM 1532 C CA . MET A 1 200 ? 9.719 2.824 -12.727 1.00 92.56 200 MET A CA 1
ATOM 1533 C C . MET A 1 200 ? 10.847 2.599 -11.706 1.00 92.56 200 MET A C 1
ATOM 1535 O O . MET A 1 200 ? 10.841 3.194 -10.625 1.00 92.56 200 MET A O 1
ATOM 1539 N N . LEU A 1 201 ? 11.817 1.743 -12.040 1.00 93.06 201 LEU A N 1
ATOM 1540 C CA . LEU A 1 201 ? 12.977 1.392 -11.215 1.00 93.06 201 LEU A CA 1
ATOM 1541 C C . LEU A 1 201 ? 14.241 2.173 -11.601 1.00 93.06 201 LEU A C 1
ATOM 1543 O O . LEU A 1 201 ? 15.355 1.766 -11.257 1.00 93.06 201 LEU A O 1
ATOM 1547 N N . ALA A 1 202 ? 14.100 3.320 -12.270 1.00 93.12 202 ALA A N 1
ATOM 1548 C CA . ALA A 1 202 ? 15.220 4.223 -12.477 1.00 93.12 202 ALA A CA 1
ATOM 1549 C C . ALA A 1 202 ? 15.742 4.744 -11.124 1.00 93.12 202 ALA A C 1
ATOM 1551 O O . ALA A 1 202 ? 14.982 5.223 -10.279 1.00 93.12 202 ALA A O 1
ATOM 1552 N N . VAL A 1 203 ? 17.059 4.669 -10.902 1.00 91.19 203 VAL A N 1
ATOM 1553 C CA . VAL A 1 203 ? 17.676 5.119 -9.639 1.00 91.19 203 VAL A CA 1
ATOM 1554 C C . VAL A 1 203 ? 17.416 6.610 -9.408 1.00 91.19 203 VAL A C 1
ATOM 1556 O O . VAL A 1 203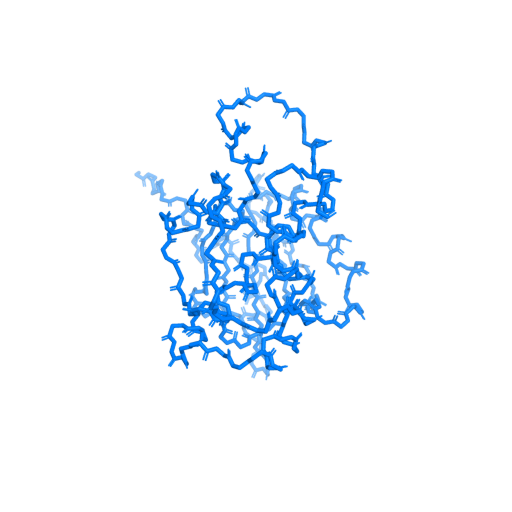 ? 17.015 7.000 -8.312 1.00 91.19 203 VAL A O 1
ATOM 1559 N N . GLU A 1 204 ? 17.559 7.421 -10.457 1.00 89.00 204 GLU A N 1
ATOM 1560 C CA . GLU A 1 204 ? 17.288 8.860 -10.426 1.00 89.00 204 GLU A CA 1
ATOM 1561 C C . GLU A 1 204 ? 15.777 9.148 -10.446 1.00 89.00 204 GLU A C 1
ATOM 1563 O O . GLU A 1 204 ? 15.118 8.803 -11.428 1.00 89.00 204 GLU A O 1
ATOM 1568 N N . PRO A 1 205 ? 15.214 9.835 -9.431 1.00 89.12 205 PRO A N 1
ATOM 1569 C CA . PRO A 1 205 ? 13.772 10.092 -9.355 1.00 89.12 205 PRO A CA 1
ATOM 1570 C C . PRO A 1 205 ? 13.203 10.892 -10.531 1.00 89.12 205 PRO A C 1
ATOM 1572 O O . PRO A 1 205 ? 12.031 10.748 -10.849 1.00 89.12 205 PRO A O 1
ATOM 1575 N N . SER A 1 206 ? 14.014 11.734 -11.178 1.00 88.00 206 SER A N 1
ATOM 1576 C CA . SER A 1 206 ? 13.610 12.533 -12.345 1.00 88.00 206 SER A CA 1
ATOM 1577 C C . SER A 1 206 ? 13.502 11.732 -13.644 1.00 88.00 206 SER A C 1
ATOM 1579 O O . SER A 1 206 ? 13.038 12.270 -14.645 1.00 88.00 206 SER A O 1
ATOM 1581 N N . LYS A 1 207 ? 13.966 10.477 -13.640 1.00 87.62 207 LYS A N 1
ATOM 1582 C CA . LYS A 1 207 ? 13.917 9.558 -14.783 1.00 87.62 207 LYS A CA 1
ATOM 1583 C C . LYS A 1 207 ? 12.834 8.481 -14.628 1.00 87.62 207 LYS A C 1
ATOM 1585 O O . LYS A 1 207 ? 12.786 7.589 -15.469 1.00 87.62 207 LYS A O 1
ATOM 1590 N N . ARG A 1 208 ? 12.044 8.548 -13.550 1.00 87.94 208 ARG A N 1
ATOM 1591 C CA . ARG A 1 208 ? 10.905 7.659 -13.281 1.00 87.94 208 ARG A CA 1
ATOM 1592 C C . ARG A 1 208 ? 9.615 8.205 -13.869 1.00 87.94 208 ARG A C 1
ATOM 1594 O O . ARG A 1 208 ? 9.480 9.449 -13.916 1.00 87.94 208 ARG A O 1
#

pLDDT: mean 76.3, std 13.87, range [29.14, 93.12]